Protein AF-X0ZW15-F1 (afdb_monomer)

Nearest PDB structures (foldseek):
  8b6l-assembly1_I  TM=7.435E-01  e=6.699E-02  Homo sapiens
  8p4y-assembly1_A  TM=2.091E-01  e=7.695E+00  synthetic construct
  8rml-assembly1_A  TM=2.155E-01  e=6.684E+00  Homo sapiens

Sequence (185 aa):
SKRHGESTYLKGVASAYPSIFLLAILAVAFFFRVYGIDFGLPYIYHPDEPSIVKRALSMLRTGDFSPHWFEWPSLYTYIQALVYFVRYLYSAGQAIGFGDVQVAGFYLWGRFTTAVLGTMSVGLTYWVGKKVFDRRVGLLGALFLAFSLLHVEDSHYITPDVPTAFFALITFLISLSILEKGETK

pLDDT: mean 87.83, std 13.82, range [47.75, 98.56]

Organism: NCBI:txid412755

InterPro domains:
  IPR038731 Glycosyltransferase RgtA/B/C/D-like [PF13231] (111-184)
  IPR050297 Lipid A-modifying glycosyltransferase 83 [PTHR33908] (20-181)

Mean predicted aligned error: 7.28 Å

Foldseek 3Di:
DPPVVVVVVVVVVVVCVLVVLLVVLLVLLLCLLLPCLLPPPPHDPDPCQCLLLVLLVCCVVVVDLDSVDVPDDCVLSVVLNVQVVVVQVVCVVVVQDPVRPRPSSSSSSLLNVLSVLLSVLLVLQLLLLCLVDRNVRSSVRSNCSSPVPVSSVRSSGNDCPSVVSSVVSVVSSVVSVVVVVVVVD

Structure (mmCIF, N/CA/C/O backbone):
data_AF-X0ZW15-F1
#
_entry.id   AF-X0ZW15-F1
#
loop_
_atom_site.group_PDB
_atom_site.id
_atom_site.type_symbol
_atom_site.label_atom_id
_atom_site.label_alt_id
_atom_site.label_comp_id
_atom_site.label_asym_id
_atom_site.label_entity_id
_atom_site.label_seq_id
_atom_site.pdbx_PDB_ins_code
_atom_site.Cartn_x
_atom_site.Cartn_y
_atom_site.Cartn_z
_atom_site.occupancy
_atom_site.B_iso_or_equiv
_atom_site.auth_seq_id
_atom_site.auth_comp_id
_atom_site.auth_asym_id
_atom_site.auth_atom_id
_atom_site.pdbx_PDB_model_num
ATOM 1 N N . SER A 1 1 ? -3.786 -23.197 46.491 1.00 54.94 1 SER A N 1
ATOM 2 C CA . SER A 1 1 ? -2.738 -22.812 45.523 1.00 54.94 1 SER A CA 1
ATOM 3 C C . SER A 1 1 ? -3.128 -23.025 44.046 1.00 54.94 1 SER A C 1
ATOM 5 O O . SER A 1 1 ? -2.874 -22.141 43.244 1.00 54.94 1 SER A O 1
ATOM 7 N N . LYS A 1 2 ? -3.839 -24.102 43.651 1.00 52.25 2 LYS A N 1
ATOM 8 C CA . LYS A 1 2 ? -4.151 -24.404 42.226 1.00 52.25 2 LYS A CA 1
ATOM 9 C C . LYS A 1 2 ? -5.050 -23.406 41.451 1.00 52.25 2 LYS A C 1
ATOM 11 O O . LYS A 1 2 ? -4.965 -23.362 40.233 1.00 52.25 2 LYS A O 1
ATOM 16 N N . ARG A 1 3 ? -5.852 -22.561 42.117 1.00 50.16 3 ARG A N 1
ATOM 17 C CA . ARG A 1 3 ? -6.800 -21.629 41.456 1.00 50.16 3 ARG A CA 1
ATOM 18 C C . ARG A 1 3 ? -6.160 -20.413 40.757 1.00 50.16 3 ARG A C 1
ATOM 20 O O . ARG A 1 3 ? -6.818 -19.769 39.950 1.00 50.16 3 ARG A O 1
ATOM 27 N N . HIS A 1 4 ? -4.899 -20.082 41.047 1.00 50.03 4 HIS A N 1
ATOM 28 C CA . HIS A 1 4 ? -4.225 -18.920 40.437 1.00 50.03 4 HIS A CA 1
ATOM 29 C C . HIS A 1 4 ? -3.634 -19.224 39.042 1.00 50.03 4 HIS A C 1
ATOM 31 O O . HIS A 1 4 ? -3.488 -18.320 38.220 1.00 50.03 4 HIS A O 1
ATOM 37 N N . GLY A 1 5 ? -3.350 -20.499 38.743 1.00 50.31 5 GLY A N 1
ATOM 38 C CA . GLY A 1 5 ? -2.825 -20.930 37.443 1.00 50.31 5 GLY A CA 1
ATOM 39 C C . GLY A 1 5 ? -3.879 -20.892 36.333 1.00 50.31 5 GLY A C 1
ATOM 40 O O . GLY A 1 5 ? -3.649 -20.287 35.290 1.00 50.31 5 GLY A O 1
ATOM 41 N N . GLU A 1 6 ? -5.067 -21.452 36.577 1.00 51.03 6 GLU A N 1
ATOM 42 C CA . GLU A 1 6 ? -6.145 -21.546 35.574 1.00 51.03 6 GLU A CA 1
ATOM 43 C C . GLU A 1 6 ? -6.631 -20.171 35.081 1.00 51.03 6 GLU A C 1
ATOM 45 O O . GLU A 1 6 ? -6.848 -19.982 33.887 1.00 51.03 6 GLU A O 1
ATOM 50 N N . SER A 1 7 ? -6.710 -19.172 35.967 1.00 53.03 7 SER A N 1
ATOM 51 C CA . SER A 1 7 ? -7.107 -17.795 35.617 1.00 53.03 7 SER A CA 1
ATOM 52 C C . SER A 1 7 ? -6.127 -17.115 34.648 1.00 53.03 7 SER A C 1
ATOM 54 O O . SER A 1 7 ? -6.531 -16.372 33.752 1.00 53.03 7 SER A O 1
ATOM 56 N N . THR A 1 8 ? -4.831 -17.404 34.781 1.00 57.06 8 THR A N 1
ATOM 57 C CA . THR A 1 8 ? -3.781 -16.826 33.928 1.00 57.06 8 THR A CA 1
ATOM 58 C C . THR A 1 8 ? -3.752 -17.494 32.551 1.00 57.06 8 THR A C 1
ATOM 60 O O . THR A 1 8 ? -3.655 -16.804 31.536 1.00 57.06 8 THR A O 1
ATOM 63 N N . TYR A 1 9 ? -3.938 -18.819 32.499 1.00 55.66 9 TYR A N 1
ATOM 64 C CA . TYR A 1 9 ? -4.062 -19.570 31.243 1.00 55.66 9 TYR A CA 1
ATOM 65 C C . TYR A 1 9 ? -5.284 -19.131 30.426 1.00 55.66 9 TYR A C 1
ATOM 67 O O . TYR A 1 9 ? -5.164 -18.862 29.230 1.00 55.66 9 TYR A O 1
ATOM 75 N N . LEU A 1 10 ? -6.445 -18.967 31.068 1.00 48.78 10 LEU A N 1
ATOM 76 C CA . LEU A 1 10 ? -7.666 -18.522 30.389 1.00 48.78 10 LEU A CA 1
ATOM 77 C C . LEU A 1 10 ? -7.553 -17.082 29.861 1.00 48.78 10 LEU A C 1
ATOM 79 O O . LEU A 1 10 ? -8.046 -16.795 28.771 1.00 48.78 10 LEU A O 1
ATOM 83 N N . LYS A 1 11 ? -6.843 -16.187 30.565 1.00 48.62 11 LYS A N 1
ATOM 84 C CA . LYS A 1 11 ? -6.543 -14.826 30.075 1.00 48.62 11 LYS A CA 1
ATOM 85 C C . LYS A 1 11 ? -5.565 -14.818 28.894 1.00 48.62 11 LYS A C 1
ATOM 87 O O . LYS A 1 11 ? -5.771 -14.046 27.959 1.00 48.62 11 LYS A O 1
ATOM 92 N N . GLY A 1 12 ? -4.539 -15.672 28.908 1.00 48.53 12 GLY A N 1
ATOM 93 C CA . GLY A 1 12 ? -3.577 -15.802 27.804 1.00 48.53 12 GLY A CA 1
ATOM 94 C C . GLY A 1 12 ? -4.224 -16.320 26.517 1.00 48.53 12 GLY A C 1
ATOM 95 O O . GLY A 1 12 ? -4.007 -15.769 25.440 1.00 48.53 12 GLY A O 1
ATOM 96 N N . VAL A 1 13 ? -5.108 -17.309 26.646 1.00 51.81 13 VAL A N 1
ATOM 97 C CA . VAL A 1 13 ? -5.879 -17.862 25.528 1.00 51.81 13 VAL A CA 1
ATOM 98 C C . VAL A 1 13 ? -6.932 -16.857 25.026 1.00 51.81 13 VAL A C 1
ATOM 100 O O . VAL A 1 13 ? -7.011 -16.605 23.826 1.00 51.81 13 VAL A O 1
ATOM 103 N N . ALA A 1 14 ? -7.660 -16.173 25.923 1.00 52.25 14 ALA A N 1
ATOM 104 C CA . ALA A 1 14 ? -8.617 -15.115 25.561 1.00 52.25 14 ALA A CA 1
ATOM 105 C C . ALA A 1 14 ? -7.968 -13.907 24.852 1.00 52.25 14 ALA A C 1
ATOM 107 O O . ALA A 1 14 ? -8.589 -13.252 24.014 1.00 52.25 14 ALA A O 1
ATOM 108 N N . SER A 1 15 ? -6.705 -13.621 25.176 1.00 58.22 15 SER A N 1
ATOM 109 C CA . SER A 1 15 ? -5.869 -12.611 24.521 1.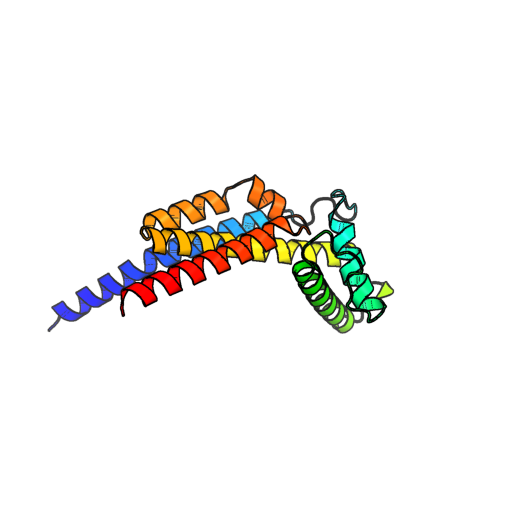00 58.22 15 SER A CA 1
ATOM 110 C C . SER A 1 15 ? -5.418 -13.023 23.112 1.00 58.22 15 SER A C 1
ATOM 112 O O . SER A 1 15 ? -5.175 -12.153 22.276 1.00 58.22 15 SER A O 1
ATOM 114 N N . ALA A 1 16 ? -5.307 -14.325 22.830 1.00 64.38 16 ALA A N 1
ATOM 115 C CA . ALA A 1 16 ? -4.784 -14.840 21.565 1.00 64.38 16 ALA A CA 1
ATOM 116 C C . ALA A 1 16 ? -5.820 -14.838 20.428 1.00 64.38 16 ALA A C 1
ATOM 118 O O . ALA A 1 16 ? -5.456 -14.576 19.282 1.00 64.38 16 ALA A O 1
ATOM 119 N N . TYR A 1 17 ? -7.105 -15.071 20.723 1.00 70.38 17 TYR A N 1
ATOM 120 C CA . TYR A 1 17 ? -8.135 -15.191 19.679 1.00 70.38 17 TYR A CA 1
ATOM 121 C C . TYR A 1 17 ? -8.229 -13.978 18.744 1.00 70.38 17 TYR A C 1
ATOM 123 O O . TYR A 1 17 ? -8.177 -14.180 17.532 1.00 70.38 17 TYR A O 1
ATOM 131 N N . PRO A 1 18 ? -8.308 -12.723 19.236 1.00 78.88 18 PRO A N 1
ATOM 132 C CA . PRO A 1 18 ? -8.422 -11.561 18.352 1.00 78.88 18 PRO A CA 1
ATOM 133 C C . PRO A 1 18 ? -7.208 -11.419 17.428 1.00 78.88 18 PRO A C 1
ATOM 135 O O . PRO A 1 18 ? -7.343 -10.980 16.291 1.00 78.88 18 PRO A O 1
ATOM 138 N N . SER A 1 19 ? -6.032 -11.825 17.908 1.00 87.19 19 SER A N 1
ATOM 139 C CA . SER A 1 19 ? -4.783 -11.792 17.149 1.00 87.19 19 SER A CA 1
ATOM 140 C C . SER A 1 19 ? -4.761 -12.851 16.046 1.00 87.19 19 SER A C 1
ATOM 142 O O . SER A 1 19 ? -4.322 -12.552 14.941 1.00 87.19 19 SER A O 1
ATOM 144 N N . ILE A 1 20 ? -5.278 -14.057 16.311 1.00 93.19 20 ILE A N 1
ATOM 145 C CA . ILE A 1 20 ? -5.401 -15.125 15.304 1.00 93.19 20 ILE A CA 1
ATOM 146 C C . ILE A 1 20 ? -6.402 -14.723 14.215 1.00 93.19 20 ILE A C 1
ATOM 148 O O . ILE A 1 20 ? -6.106 -14.878 13.033 1.00 93.19 20 ILE A O 1
ATOM 152 N N . PHE A 1 21 ? -7.555 -14.160 14.593 1.00 94.81 21 PHE A N 1
ATOM 153 C CA . PHE A 1 21 ? -8.538 -13.673 13.619 1.00 94.81 21 PHE A CA 1
ATOM 154 C C . PHE A 1 21 ? -7.973 -12.552 12.752 1.00 94.81 21 PHE A C 1
ATOM 156 O O . PHE A 1 21 ? -8.124 -12.592 11.535 1.00 94.81 21 PHE A O 1
ATOM 163 N N . LEU A 1 22 ? -7.282 -11.582 13.355 1.00 96.00 22 LEU A N 1
ATOM 164 C CA . LEU A 1 22 ? -6.625 -10.527 12.592 1.00 96.00 22 LEU A CA 1
ATOM 165 C C . LEU A 1 22 ? -5.568 -11.099 11.642 1.00 96.00 22 LEU A C 1
ATOM 167 O O . LEU A 1 22 ? -5.540 -10.714 10.480 1.00 96.00 22 LEU A O 1
ATOM 171 N N . LEU A 1 23 ? -4.730 -12.031 12.107 1.00 97.06 23 LEU A N 1
ATOM 172 C CA . LEU A 1 23 ? -3.722 -12.680 11.266 1.00 97.06 23 LEU A CA 1
ATOM 173 C C . LEU A 1 23 ? -4.372 -13.394 10.073 1.00 97.06 23 LEU A C 1
ATOM 175 O O . LEU A 1 23 ? -3.894 -13.259 8.952 1.00 97.06 23 LEU A O 1
ATOM 179 N N . ALA A 1 24 ? -5.479 -14.104 10.302 1.00 97.38 24 ALA A N 1
ATOM 180 C CA . ALA A 1 24 ? -6.235 -14.758 9.240 1.00 97.38 24 ALA A CA 1
ATOM 181 C C . ALA A 1 24 ? -6.805 -13.742 8.236 1.00 97.38 24 ALA A C 1
ATOM 183 O O . ALA A 1 24 ? -6.660 -13.936 7.032 1.00 97.38 24 ALA A O 1
ATOM 184 N N . ILE A 1 25 ? -7.382 -12.630 8.712 1.00 97.94 25 ILE A N 1
ATOM 185 C CA . ILE A 1 25 ? -7.872 -11.543 7.847 1.00 97.94 25 ILE A CA 1
ATOM 186 C C . ILE A 1 25 ? -6.728 -10.962 7.015 1.00 97.94 25 ILE A C 1
ATOM 188 O O . ILE A 1 25 ? -6.887 -10.787 5.812 1.00 97.94 25 ILE A O 1
ATOM 192 N N . LEU A 1 26 ? -5.570 -10.694 7.624 1.00 98.12 26 LEU A N 1
ATOM 193 C CA . LEU A 1 26 ? -4.404 -10.158 6.919 1.00 98.12 26 LEU A CA 1
ATOM 194 C C . LEU A 1 26 ? -3.849 -11.144 5.891 1.00 98.12 26 LEU A C 1
ATOM 196 O O . LEU A 1 26 ? -3.500 -10.729 4.791 1.00 98.12 26 LEU A O 1
ATOM 200 N N . ALA A 1 27 ? -3.809 -12.438 6.212 1.00 98.00 27 ALA A N 1
ATOM 201 C CA . ALA A 1 27 ? -3.37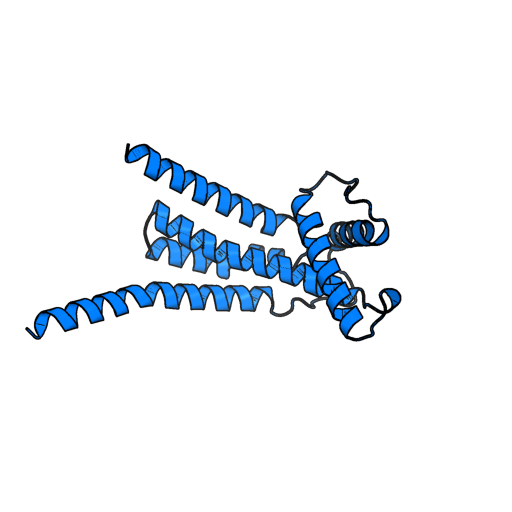7 -13.473 5.278 1.00 98.00 27 ALA A CA 1
ATOM 202 C C . ALA A 1 27 ? -4.310 -13.559 4.061 1.00 98.00 27 ALA A C 1
ATOM 204 O O . ALA A 1 27 ? -3.839 -13.598 2.927 1.00 98.00 27 ALA A O 1
ATOM 205 N N . VAL A 1 28 ? -5.628 -13.521 4.284 1.00 97.81 28 VAL A N 1
ATOM 206 C CA . VAL A 1 28 ? -6.631 -13.503 3.208 1.00 97.81 28 VAL A CA 1
ATOM 207 C C . VAL A 1 28 ? -6.551 -12.206 2.396 1.00 97.81 28 VAL A C 1
ATOM 209 O O . VAL A 1 28 ? -6.556 -12.245 1.167 1.00 97.81 28 VAL A O 1
ATOM 212 N N . ALA A 1 29 ? -6.415 -11.058 3.063 1.00 97.75 29 ALA A N 1
ATOM 213 C CA . ALA A 1 29 ? -6.267 -9.757 2.416 1.00 97.75 29 ALA A CA 1
ATOM 214 C C . ALA A 1 29 ? -5.024 -9.699 1.520 1.00 97.75 29 ALA A C 1
ATOM 216 O O . ALA A 1 29 ? -5.103 -9.173 0.409 1.00 97.75 29 ALA A O 1
ATOM 217 N N . PHE A 1 30 ? -3.903 -10.243 2.000 1.00 98.12 30 PHE A N 1
ATOM 218 C CA . PHE A 1 30 ? -2.658 -10.347 1.248 1.00 98.12 30 PHE A CA 1
ATOM 219 C C . PHE A 1 30 ? -2.801 -11.296 0.065 1.00 98.12 30 PHE A C 1
ATOM 221 O O . PHE A 1 30 ? -2.424 -10.942 -1.049 1.00 98.12 30 PHE A O 1
ATOM 228 N N . PHE A 1 31 ? -3.401 -12.470 0.289 1.00 97.81 31 PHE A N 1
ATOM 229 C CA . PHE A 1 31 ? -3.653 -13.444 -0.766 1.00 97.81 31 PHE A CA 1
ATOM 230 C C . PHE A 1 31 ? -4.418 -12.808 -1.927 1.00 97.81 31 PHE A C 1
ATOM 232 O O . PHE A 1 31 ? -3.945 -12.875 -3.054 1.00 97.81 31 PHE A O 1
ATOM 239 N N . PHE A 1 32 ? -5.524 -12.107 -1.665 1.00 97.00 32 PHE A N 1
ATOM 240 C CA . PHE A 1 32 ? -6.294 -11.469 -2.737 1.00 97.00 32 PHE A CA 1
ATOM 241 C C . PHE A 1 32 ? -5.570 -10.331 -3.453 1.00 97.00 32 PHE A C 1
ATOM 243 O O . PHE A 1 32 ? -5.923 -10.050 -4.586 1.00 97.00 32 PHE A O 1
ATOM 250 N N . ARG A 1 33 ? -4.589 -9.675 -2.824 1.00 97.25 33 ARG A N 1
ATOM 251 C CA . ARG A 1 33 ? -3.818 -8.574 -3.435 1.00 97.25 33 ARG A CA 1
ATOM 252 C C . ARG A 1 33 ? -2.610 -9.054 -4.238 1.00 97.25 33 ARG A C 1
ATOM 254 O O . ARG A 1 33 ? -2.053 -8.297 -5.023 1.00 97.25 33 ARG A O 1
ATOM 261 N N . VAL A 1 34 ? -2.166 -10.285 -3.992 1.00 96.44 34 VAL A N 1
ATOM 262 C CA . VAL A 1 34 ? -1.039 -10.907 -4.701 1.00 96.44 34 VAL A CA 1
ATOM 263 C C . VAL A 1 34 ? -1.525 -11.916 -5.740 1.00 96.44 34 VAL A C 1
ATOM 265 O O . VAL A 1 34 ? -0.840 -12.170 -6.730 1.00 96.44 34 VAL A O 1
ATOM 268 N N . TYR A 1 35 ? -2.703 -12.501 -5.540 1.00 96.12 35 TYR A N 1
ATOM 269 C CA . TYR A 1 35 ? -3.291 -13.437 -6.483 1.00 96.12 35 TYR A CA 1
ATOM 270 C C . TYR A 1 35 ? -3.593 -12.746 -7.816 1.00 96.12 35 TYR A C 1
ATOM 272 O O . TYR A 1 35 ? -4.410 -11.836 -7.880 1.00 96.12 35 TYR A O 1
ATOM 280 N N . GLY A 1 36 ? -2.946 -13.209 -8.886 1.00 92.06 36 GLY A N 1
ATOM 281 C CA . GLY A 1 36 ? -3.106 -12.636 -10.221 1.00 92.06 36 GLY A CA 1
ATOM 282 C C . GLY A 1 36 ? -2.385 -11.305 -10.418 1.00 92.06 36 GLY A C 1
ATOM 283 O O . GLY A 1 36 ? -2.702 -10.598 -11.360 1.00 92.06 36 GLY A O 1
ATOM 284 N N . ILE A 1 37 ? -1.417 -10.942 -9.572 1.00 92.38 37 ILE A N 1
ATOM 285 C CA . ILE A 1 37 ? -0.650 -9.685 -9.671 1.00 92.38 37 ILE A CA 1
ATOM 286 C C . ILE A 1 37 ? 0.163 -9.536 -10.972 1.00 92.38 37 ILE A C 1
ATOM 288 O O . ILE A 1 37 ? 0.522 -8.430 -11.387 1.00 92.38 37 ILE A O 1
ATOM 292 N N . ASP A 1 38 ? 0.415 -10.651 -11.647 1.00 89.69 38 ASP A N 1
ATOM 293 C CA . ASP A 1 38 ? 1.008 -10.752 -12.975 1.00 89.69 38 ASP A CA 1
ATOM 294 C C . ASP A 1 38 ? 0.020 -10.454 -14.115 1.00 89.69 38 ASP A C 1
ATOM 296 O O . ASP A 1 38 ? 0.412 -10.492 -15.282 1.00 89.69 38 ASP A O 1
ATOM 300 N N . PHE A 1 39 ? -1.238 -10.118 -13.801 1.00 87.12 39 PHE A N 1
ATOM 301 C CA . PHE A 1 39 ? -2.277 -9.861 -14.792 1.00 87.12 39 PHE A CA 1
ATOM 302 C C . PHE A 1 39 ? -1.802 -8.910 -15.892 1.00 87.12 39 PHE A C 1
ATOM 304 O O . PHE A 1 39 ? -1.218 -7.842 -15.661 1.00 87.12 39 PHE A O 1
ATOM 311 N N . GLY A 1 40 ? -2.071 -9.339 -17.119 1.00 82.06 40 GLY A N 1
ATOM 312 C CA . GLY A 1 40 ? -1.748 -8.605 -18.322 1.00 82.06 40 GLY A CA 1
ATOM 313 C C . GLY A 1 40 ? -0.291 -8.690 -18.775 1.00 82.06 40 GLY A C 1
ATOM 314 O O . GLY A 1 40 ? -0.035 -8.512 -19.963 1.00 82.06 40 GLY A O 1
ATOM 315 N N . LEU A 1 41 ? 0.663 -9.032 -17.904 1.00 83.50 41 LEU A N 1
ATOM 316 C CA . LEU A 1 41 ? 2.068 -9.104 -18.304 1.00 83.50 41 LEU A CA 1
ATOM 317 C C . LEU A 1 41 ? 2.285 -10.149 -19.420 1.00 83.50 41 LEU A C 1
ATOM 319 O O . LEU A 1 41 ? 1.664 -11.212 -19.405 1.00 83.50 41 LEU A O 1
ATOM 323 N N . PRO A 1 42 ? 3.164 -9.863 -20.403 1.00 79.50 42 PRO A N 1
ATOM 324 C CA . PRO A 1 42 ? 4.070 -8.708 -20.488 1.00 79.50 42 PRO A CA 1
ATOM 325 C C . PRO A 1 42 ? 3.430 -7.417 -21.031 1.00 79.50 42 PRO A C 1
ATOM 327 O O . PRO A 1 42 ? 4.111 -6.394 -21.113 1.00 79.50 42 PRO A O 1
ATOM 330 N N . TYR A 1 43 ? 2.151 -7.439 -21.407 1.00 77.69 43 TYR A N 1
ATOM 331 C CA . TYR A 1 43 ? 1.435 -6.264 -21.892 1.00 77.69 43 TYR A CA 1
ATOM 332 C C . TYR A 1 43 ? 0.989 -5.382 -20.714 1.00 77.69 43 TYR A C 1
ATOM 334 O O . TYR A 1 43 ? 0.391 -5.832 -19.740 1.00 77.69 43 TYR A O 1
ATOM 342 N N . ILE A 1 44 ? 1.304 -4.091 -20.775 1.00 80.56 44 ILE A N 1
ATOM 343 C CA . ILE A 1 44 ? 0.937 -3.149 -19.713 1.00 80.56 44 ILE A CA 1
ATOM 344 C C . ILE A 1 44 ? -0.396 -2.516 -20.099 1.00 80.56 44 ILE A C 1
ATOM 346 O O . ILE A 1 44 ? -0.447 -1.702 -21.018 1.00 80.56 44 ILE A O 1
ATOM 350 N N . TYR A 1 45 ? -1.469 -2.925 -19.421 1.00 75.88 45 TYR A N 1
ATOM 351 C CA . TYR A 1 45 ? -2.829 -2.471 -19.733 1.00 75.88 45 TYR A CA 1
ATOM 352 C C . TYR A 1 45 ? -3.244 -1.214 -18.970 1.00 75.88 45 TYR A C 1
ATOM 354 O O . TYR A 1 45 ? -4.096 -0.474 -19.456 1.00 75.88 45 TYR A O 1
ATOM 362 N N . HIS A 1 46 ? -2.648 -0.947 -17.805 1.00 83.06 46 HIS A N 1
ATOM 363 C CA . HIS A 1 46 ? -2.981 0.242 -17.031 1.00 83.06 46 HIS A CA 1
ATOM 364 C C . HIS A 1 46 ? -2.139 1.441 -17.503 1.00 83.06 46 HIS A C 1
ATOM 366 O O . HIS A 1 46 ? -0.904 1.372 -17.459 1.00 83.06 46 HIS A O 1
ATOM 372 N N . PRO A 1 47 ? -2.763 2.547 -17.947 1.00 86.31 47 PRO A N 1
ATOM 373 C CA . PRO A 1 47 ? -2.050 3.671 -18.555 1.00 86.31 47 PRO A CA 1
ATOM 374 C C . PRO A 1 47 ? -1.138 4.424 -17.574 1.00 86.31 47 PRO A C 1
ATOM 376 O O . PRO A 1 47 ? -0.133 4.998 -17.999 1.00 86.31 47 PRO A O 1
ATOM 379 N N . ASP A 1 48 ? -1.440 4.381 -16.273 1.00 88.31 48 ASP A N 1
ATOM 380 C CA . ASP A 1 48 ? -0.727 5.180 -15.266 1.00 88.31 48 ASP A CA 1
ATOM 381 C C . ASP A 1 48 ? 0.521 4.506 -14.682 1.00 88.31 48 ASP A C 1
ATOM 383 O O . ASP A 1 48 ? 1.458 5.195 -14.274 1.00 88.31 48 ASP A O 1
ATOM 387 N N . GLU A 1 49 ? 0.600 3.169 -14.686 1.00 92.31 49 GLU A N 1
ATOM 388 C CA . GLU A 1 49 ? 1.746 2.451 -14.106 1.00 92.31 49 GLU A CA 1
ATOM 389 C C . GLU A 1 49 ? 3.081 2.826 -14.779 1.00 92.31 49 GLU A C 1
ATOM 391 O O . GLU A 1 49 ? 4.057 3.099 -14.068 1.00 92.31 49 GLU A O 1
ATOM 396 N N . PRO A 1 50 ? 3.162 2.935 -16.127 1.00 92.00 50 PRO A N 1
ATOM 397 C CA . PRO A 1 50 ? 4.379 3.377 -16.796 1.00 92.00 50 PRO A CA 1
ATOM 398 C C . PRO A 1 50 ? 4.896 4.729 -16.317 1.00 92.00 50 PRO A C 1
ATOM 400 O O . PRO A 1 50 ? 6.106 4.956 -16.366 1.00 92.00 50 PRO A O 1
ATOM 403 N N . SER A 1 51 ? 4.021 5.629 -15.865 1.00 91.50 51 SER A N 1
ATOM 404 C CA . SER A 1 51 ? 4.428 6.955 -15.409 1.00 91.50 51 SER A CA 1
ATOM 405 C C . SER A 1 51 ? 5.309 6.878 -14.165 1.00 91.50 51 SER A C 1
ATOM 407 O O . SER A 1 51 ? 6.341 7.552 -14.113 1.00 91.50 51 SER A O 1
ATOM 409 N N . ILE A 1 52 ? 4.963 6.029 -13.199 1.00 92.69 52 ILE A N 1
ATOM 410 C CA . ILE A 1 52 ? 5.758 5.846 -11.977 1.00 92.69 52 ILE A CA 1
ATOM 411 C C . ILE A 1 52 ? 6.975 4.967 -12.271 1.00 92.69 52 ILE A C 1
ATOM 413 O O . ILE A 1 52 ? 8.098 5.325 -11.907 1.00 92.69 52 ILE A O 1
ATOM 417 N N . VAL A 1 53 ? 6.781 3.870 -13.015 1.00 93.06 53 VAL A N 1
ATOM 418 C CA . VAL A 1 53 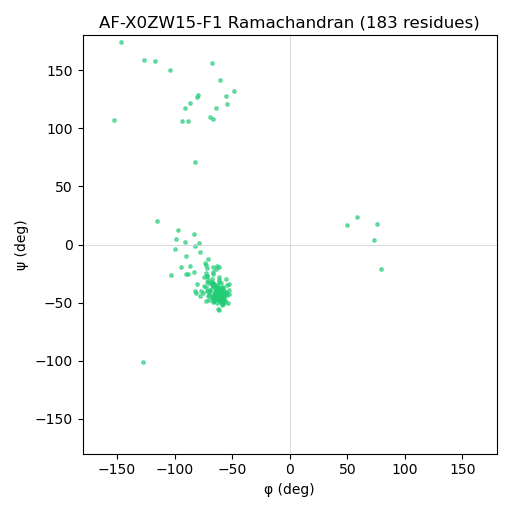? 7.855 2.915 -13.322 1.00 93.06 53 VAL A CA 1
ATOM 419 C C . VAL A 1 53 ? 8.994 3.577 -14.095 1.00 93.06 53 VAL A C 1
ATOM 421 O O . VAL A 1 53 ? 10.159 3.449 -13.717 1.00 93.06 53 VAL A O 1
ATOM 424 N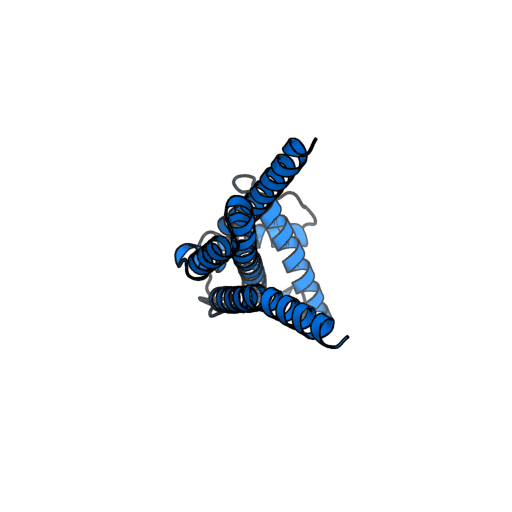 N . LYS A 1 54 ? 8.683 4.324 -15.164 1.00 91.62 54 LYS A N 1
ATOM 425 C CA . LYS A 1 54 ? 9.706 4.988 -15.989 1.00 91.62 54 LYS A CA 1
ATOM 426 C C . LYS A 1 54 ? 10.492 6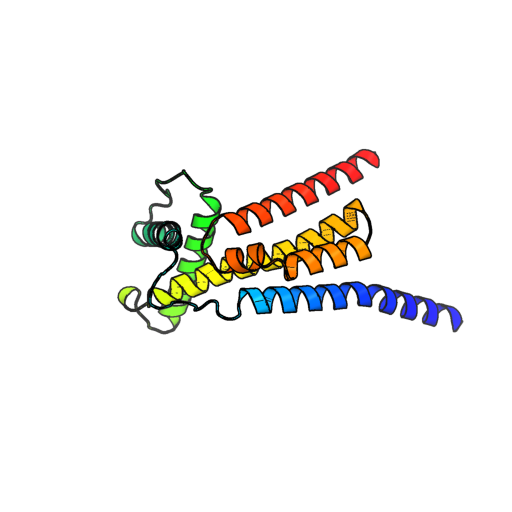.025 -15.195 1.00 91.62 54 LYS A C 1
ATOM 428 O O . LYS A 1 54 ? 11.695 6.135 -15.400 1.00 91.62 54 LYS A O 1
ATOM 433 N N . ARG A 1 55 ? 9.842 6.759 -14.288 1.00 92.19 55 ARG A N 1
ATOM 434 C CA . ARG A 1 55 ? 10.499 7.782 -13.461 1.00 92.19 55 ARG A CA 1
ATOM 435 C C . ARG A 1 55 ? 11.420 7.156 -12.427 1.00 92.19 55 ARG A C 1
ATOM 437 O O . ARG A 1 55 ? 12.585 7.532 -12.366 1.00 92.19 55 ARG A O 1
ATOM 444 N N . ALA A 1 56 ? 10.942 6.142 -11.710 1.00 93.12 56 ALA A N 1
ATOM 445 C CA . ALA A 1 56 ? 11.770 5.377 -10.785 1.00 93.12 56 ALA A CA 1
ATOM 446 C C . ALA A 1 56 ? 12.987 4.750 -11.493 1.00 93.12 56 ALA A C 1
ATOM 448 O O . ALA A 1 56 ? 14.110 4.869 -11.011 1.00 93.12 56 ALA A O 1
ATOM 449 N N . LEU A 1 57 ? 12.803 4.154 -12.678 1.00 91.38 57 LEU A N 1
ATOM 450 C CA . LEU A 1 57 ? 13.917 3.630 -13.478 1.00 91.38 57 LEU A CA 1
ATOM 451 C C . LEU A 1 57 ? 14.843 4.732 -14.011 1.00 91.38 57 LEU A C 1
ATOM 453 O O . LEU A 1 57 ? 16.050 4.514 -14.088 1.00 91.38 57 LEU A O 1
ATOM 457 N N . SER A 1 58 ? 14.308 5.900 -14.379 1.00 91.50 58 SER A N 1
ATOM 458 C CA . SER A 1 58 ? 15.112 7.045 -14.814 1.00 91.50 58 SER A CA 1
ATOM 459 C C . SER A 1 58 ? 16.043 7.503 -13.700 1.00 91.50 58 SER A C 1
ATOM 461 O O . SER A 1 58 ? 17.233 7.633 -13.962 1.00 91.50 58 SER A O 1
ATOM 463 N N . MET A 1 59 ? 15.543 7.643 -12.465 1.00 92.69 59 MET A N 1
ATOM 464 C CA . MET A 1 59 ? 16.366 8.017 -11.305 1.00 92.69 59 MET A CA 1
ATOM 465 C C . MET A 1 59 ? 17.561 7.075 -11.129 1.00 92.69 59 MET A C 1
ATOM 467 O O . MET A 1 59 ? 18.685 7.520 -10.917 1.00 92.69 59 MET A O 1
ATOM 471 N N . LEU A 1 60 ? 17.336 5.765 -11.279 1.00 90.38 60 LEU A N 1
ATOM 472 C CA . LEU A 1 60 ? 18.401 4.765 -11.164 1.00 90.38 60 LEU A CA 1
ATOM 473 C C . LEU A 1 60 ? 19.396 4.795 -12.331 1.00 90.38 60 LEU A C 1
ATOM 475 O O . LEU A 1 60 ? 20.559 4.450 -12.144 1.00 90.38 60 LEU A O 1
ATOM 479 N N . ARG A 1 61 ? 18.952 5.176 -13.535 1.00 88.19 61 ARG A N 1
ATOM 480 C CA . ARG A 1 61 ? 19.798 5.223 -14.740 1.00 88.19 61 ARG A CA 1
ATOM 481 C C . ARG A 1 61 ? 20.630 6.496 -14.831 1.00 88.19 61 ARG A C 1
ATOM 483 O O . ARG A 1 61 ? 21.771 6.432 -15.274 1.00 88.19 61 ARG A O 1
ATOM 490 N N . THR A 1 62 ? 20.053 7.639 -14.473 1.00 89.38 62 THR A N 1
ATOM 491 C CA . THR A 1 62 ? 20.701 8.951 -14.612 1.00 89.38 62 THR A CA 1
ATOM 492 C C . THR A 1 62 ? 21.413 9.394 -13.338 1.00 89.38 62 THR A C 1
ATOM 494 O O . THR A 1 62 ? 22.269 10.270 -13.408 1.00 89.38 62 THR A O 1
ATOM 497 N N . GLY A 1 63 ? 21.065 8.819 -12.180 1.00 88.50 63 GLY A N 1
ATOM 498 C CA . GLY A 1 63 ? 21.513 9.303 -10.871 1.00 88.50 63 GLY A CA 1
ATOM 499 C C . GLY A 1 63 ? 20.830 10.604 -10.433 1.00 88.50 63 GLY A C 1
ATOM 500 O O . GLY A 1 63 ? 21.160 11.144 -9.379 1.00 88.50 63 GLY A O 1
ATOM 501 N N . ASP A 1 64 ? 19.877 11.107 -11.222 1.00 90.19 64 ASP A N 1
ATOM 502 C CA . ASP A 1 64 ? 19.073 12.276 -10.885 1.00 90.19 64 ASP A CA 1
ATOM 503 C C . ASP A 1 64 ? 17.833 11.842 -10.100 1.00 90.19 64 ASP A C 1
ATOM 505 O O . ASP A 1 64 ? 16.894 11.267 -10.650 1.00 90.19 64 ASP A O 1
ATOM 509 N N . PHE A 1 65 ? 17.836 12.112 -8.795 1.00 87.88 65 PHE A N 1
ATOM 510 C CA . PHE A 1 65 ? 16.743 11.758 -7.889 1.00 87.88 65 PHE A CA 1
ATOM 511 C C . PHE A 1 65 ? 15.591 12.778 -7.888 1.00 87.88 65 PHE A C 1
ATOM 513 O O . PHE A 1 65 ? 14.682 12.686 -7.059 1.00 87.88 65 PHE A O 1
ATOM 520 N N . SER A 1 66 ? 15.580 13.752 -8.798 1.00 88.25 66 SER A N 1
ATOM 521 C CA . SER A 1 66 ? 14.401 14.587 -9.019 1.00 88.25 66 SER A CA 1
ATOM 522 C C . SER A 1 66 ? 13.385 13.850 -9.910 1.00 88.25 66 SER A C 1
ATOM 524 O O . SER A 1 66 ? 13.730 13.424 -11.011 1.00 88.25 66 SER A O 1
ATOM 526 N N . PRO A 1 67 ? 12.106 13.710 -9.500 1.00 78.44 67 PRO A N 1
ATOM 527 C CA . PRO A 1 67 ? 11.073 13.095 -10.336 1.00 78.44 67 PRO A CA 1
ATOM 528 C C . PRO A 1 67 ? 10.734 13.921 -11.582 1.00 78.44 67 PRO A C 1
ATOM 530 O O . PRO A 1 67 ? 10.106 13.391 -12.500 1.00 78.44 67 PRO A O 1
ATOM 533 N N . HIS A 1 68 ? 11.078 15.221 -11.576 1.00 82.25 68 HIS A N 1
ATOM 534 C CA . HIS A 1 68 ? 10.721 16.228 -12.593 1.00 82.25 68 HIS A CA 1
ATOM 535 C C . HIS A 1 68 ? 9.227 16.272 -12.949 1.00 82.25 68 HIS A C 1
ATOM 537 O O . HIS A 1 68 ? 8.822 16.825 -13.966 1.00 82.25 68 HIS A O 1
ATOM 543 N N . TRP A 1 69 ? 8.400 15.677 -12.093 1.00 81.12 69 TRP A N 1
ATOM 544 C CA . TRP A 1 69 ? 6.967 15.531 -12.250 1.00 81.12 69 TRP A CA 1
ATOM 545 C C . TRP A 1 69 ? 6.342 15.453 -10.862 1.00 81.12 69 TRP A C 1
ATOM 547 O O . TRP A 1 69 ? 6.509 14.464 -10.149 1.00 81.12 69 TRP A O 1
ATOM 557 N N . PHE A 1 70 ? 5.673 16.534 -10.476 1.00 85.69 70 PHE A N 1
ATOM 558 C CA . PHE A 1 70 ? 5.147 16.750 -9.126 1.00 85.69 70 PHE A CA 1
ATOM 559 C C . PHE A 1 70 ? 3.615 16.824 -9.101 1.00 85.69 70 PHE A C 1
ATOM 561 O O . PHE A 1 70 ? 3.037 17.360 -8.163 1.00 85.69 70 PHE A O 1
ATOM 568 N N . GLU A 1 71 ? 2.952 16.291 -10.130 1.00 84.56 71 GLU A N 1
ATOM 569 C CA . GLU A 1 71 ? 1.489 16.157 -10.152 1.00 84.56 71 GLU A CA 1
ATOM 570 C C . GLU A 1 71 ? 1.000 15.135 -9.117 1.00 84.56 71 GLU A C 1
ATOM 572 O O . GLU A 1 71 ? -0.087 15.284 -8.563 1.00 84.56 71 GLU A O 1
ATOM 577 N N . TRP A 1 72 ? 1.828 14.129 -8.809 1.00 85.50 72 TRP A N 1
ATOM 578 C CA . TRP A 1 72 ? 1.563 13.116 -7.789 1.00 85.50 72 TRP A CA 1
ATOM 579 C C . TRP A 1 72 ? 2.584 13.157 -6.648 1.00 85.50 72 TRP A C 1
ATOM 581 O O . TRP A 1 72 ? 3.716 13.615 -6.840 1.00 85.50 72 TRP A O 1
ATOM 591 N N . PRO A 1 73 ? 2.225 12.626 -5.462 1.00 87.50 73 PRO A N 1
ATOM 592 C CA . PRO A 1 73 ? 3.153 12.497 -4.347 1.00 87.50 73 PRO A CA 1
ATOM 593 C C . PRO A 1 73 ? 4.426 11.733 -4.742 1.00 87.50 73 PRO A C 1
ATOM 595 O O . PRO A 1 73 ? 4.390 10.564 -5.133 1.00 87.50 73 PRO A O 1
ATOM 598 N N . SER A 1 74 ? 5.581 12.382 -4.593 1.00 91.00 74 SER A N 1
ATOM 599 C CA . SER A 1 74 ? 6.872 11.839 -5.035 1.00 91.00 74 SER A CA 1
ATOM 600 C C . SER A 1 74 ? 7.386 10.689 -4.166 1.00 91.00 74 SER A C 1
ATOM 602 O O . SER A 1 74 ? 8.121 9.835 -4.662 1.00 91.00 74 SER A O 1
ATOM 604 N N . LEU A 1 75 ? 6.965 10.610 -2.896 1.00 93.88 75 LEU A N 1
ATOM 605 C CA . LEU A 1 75 ? 7.398 9.573 -1.950 1.00 93.88 75 LEU A CA 1
ATOM 606 C C . LEU A 1 75 ? 7.201 8.160 -2.502 1.00 93.88 75 LEU A C 1
ATOM 608 O O . LEU A 1 75 ? 8.089 7.320 -2.384 1.00 93.88 75 LEU A O 1
ATOM 612 N N . TYR A 1 76 ? 6.064 7.903 -3.143 1.00 95.25 76 TYR A N 1
ATOM 613 C CA . TYR A 1 76 ? 5.796 6.584 -3.697 1.00 95.25 76 TYR A CA 1
ATOM 614 C C . TYR A 1 76 ? 6.738 6.237 -4.860 1.00 95.25 76 TYR A C 1
ATOM 616 O O . TYR A 1 76 ? 7.225 5.112 -4.946 1.00 95.25 76 TYR A O 1
ATOM 624 N N . THR A 1 77 ? 7.096 7.223 -5.689 1.00 94.81 77 THR A N 1
ATOM 625 C CA . THR A 1 77 ? 8.105 7.046 -6.747 1.00 94.81 77 THR A CA 1
ATOM 626 C C . THR A 1 77 ? 9.480 6.726 -6.152 1.00 94.81 77 THR A C 1
ATOM 628 O O . THR A 1 77 ? 10.173 5.850 -6.665 1.00 94.81 77 THR A O 1
ATOM 631 N N . TYR A 1 78 ? 9.857 7.360 -5.036 1.00 95.56 78 TYR A N 1
ATOM 632 C CA . TYR A 1 78 ? 11.101 7.043 -4.325 1.00 95.56 78 TYR A CA 1
ATOM 633 C C . TYR A 1 78 ? 11.109 5.630 -3.736 1.00 95.56 78 TYR A C 1
ATOM 635 O O . TYR A 1 78 ? 12.113 4.925 -3.850 1.00 95.56 78 TYR A O 1
ATOM 643 N N . ILE A 1 79 ? 9.990 5.190 -3.151 1.00 96.62 79 ILE A N 1
ATOM 644 C CA . ILE A 1 79 ? 9.835 3.812 -2.666 1.00 96.62 79 ILE A CA 1
ATOM 645 C C . ILE A 1 79 ? 10.022 2.830 -3.829 1.00 96.62 79 ILE A C 1
ATOM 647 O O . ILE A 1 79 ? 10.795 1.882 -3.709 1.00 96.62 79 ILE A O 1
ATOM 651 N N . GLN A 1 80 ? 9.383 3.085 -4.974 1.00 96.38 80 GLN A N 1
ATOM 652 C CA . GLN A 1 80 ? 9.524 2.242 -6.164 1.00 96.38 80 GLN A CA 1
ATOM 653 C C . GLN A 1 80 ? 10.960 2.231 -6.709 1.00 96.38 80 GLN A C 1
ATOM 655 O O . GLN A 1 80 ? 11.479 1.168 -7.043 1.00 96.38 80 GLN A O 1
ATOM 660 N N . ALA A 1 81 ? 11.651 3.376 -6.727 1.00 95.12 81 ALA A N 1
ATOM 661 C CA . ALA A 1 81 ? 13.059 3.442 -7.121 1.00 95.12 81 ALA A CA 1
ATOM 662 C C . ALA A 1 81 ? 13.944 2.567 -6.219 1.00 95.12 81 ALA A C 1
ATOM 664 O O . ALA A 1 81 ? 14.775 1.807 -6.718 1.00 95.12 81 ALA A O 1
ATOM 665 N N . LEU A 1 82 ? 13.725 2.598 -4.901 1.00 95.81 82 LEU A N 1
ATOM 666 C CA . LEU A 1 82 ? 14.437 1.726 -3.966 1.00 95.81 82 LEU A CA 1
ATOM 667 C C . LEU A 1 82 ? 14.137 0.241 -4.228 1.00 95.81 82 LEU A C 1
ATOM 669 O O . LEU A 1 82 ? 15.056 -0.577 -4.274 1.00 95.81 82 LEU A O 1
ATOM 673 N N . VAL A 1 83 ? 12.869 -0.114 -4.448 1.00 96.06 83 VAL A N 1
ATOM 674 C CA . VAL A 1 83 ? 12.453 -1.493 -4.758 1.00 96.06 83 VAL A CA 1
ATOM 675 C C . VAL A 1 83 ? 13.104 -1.989 -6.051 1.00 96.06 83 VAL A C 1
ATOM 677 O O . VAL A 1 83 ? 13.609 -3.112 -6.101 1.00 96.06 83 VAL A O 1
ATOM 680 N N . TYR A 1 84 ? 13.157 -1.156 -7.090 1.00 94.06 84 TYR A N 1
ATOM 681 C CA . TYR A 1 84 ? 13.781 -1.515 -8.366 1.00 94.06 84 TYR A CA 1
ATOM 682 C C . TYR A 1 84 ? 15.298 -1.619 -8.263 1.00 94.06 84 TYR A C 1
ATOM 684 O O . TYR A 1 84 ? 15.890 -2.484 -8.909 1.00 94.06 84 TYR A O 1
ATOM 692 N N . PHE A 1 85 ? 15.924 -0.808 -7.410 1.00 92.38 85 PHE A N 1
ATOM 693 C CA . PHE A 1 85 ? 17.339 -0.949 -7.089 1.00 92.38 85 PHE A CA 1
ATOM 694 C C . PHE A 1 85 ? 17.625 -2.299 -6.417 1.00 92.38 85 PHE A C 1
ATOM 696 O O . PHE A 1 85 ? 18.515 -3.029 -6.854 1.00 92.38 85 PHE A O 1
ATOM 703 N N . VAL A 1 86 ? 16.821 -2.696 -5.425 1.00 93.06 86 VAL A N 1
ATOM 704 C CA . VAL A 1 86 ? 16.938 -4.016 -4.777 1.00 93.06 86 VAL A CA 1
ATOM 705 C C . VAL A 1 86 ? 16.713 -5.148 -5.783 1.00 93.06 86 VAL A C 1
ATOM 707 O O . VAL A 1 86 ? 17.496 -6.100 -5.833 1.00 93.06 86 VAL A O 1
ATOM 710 N N . ARG A 1 87 ? 15.693 -5.030 -6.642 1.00 90.88 87 ARG A N 1
ATOM 711 C CA . ARG A 1 87 ? 15.429 -5.994 -7.720 1.00 90.88 87 ARG A CA 1
ATOM 712 C C . ARG A 1 87 ? 16.610 -6.122 -8.678 1.00 90.88 87 ARG A C 1
ATOM 714 O O . ARG A 1 87 ? 16.890 -7.229 -9.144 1.00 90.88 87 ARG A O 1
ATOM 721 N N . TYR A 1 88 ? 17.277 -5.012 -8.982 1.00 88.00 88 TYR A N 1
ATOM 722 C CA . TYR A 1 88 ? 18.463 -5.006 -9.825 1.00 88.00 88 TYR A CA 1
ATOM 723 C C . TYR A 1 88 ? 19.632 -5.746 -9.163 1.00 88.00 88 TYR A C 1
ATOM 725 O O . TYR A 1 88 ? 20.205 -6.639 -9.791 1.00 88.00 88 TYR A O 1
ATOM 733 N N . LEU A 1 89 ? 19.936 -5.449 -7.894 1.00 88.38 89 LEU A N 1
ATOM 734 C CA . LEU A 1 89 ? 20.982 -6.154 -7.141 1.00 88.38 89 LEU A CA 1
ATOM 735 C C . LEU A 1 89 ? 20.721 -7.666 -7.086 1.00 88.38 89 LEU A C 1
ATOM 737 O O . LEU A 1 89 ? 21.639 -8.464 -7.276 1.00 88.38 89 LEU A O 1
ATOM 741 N N . TYR A 1 90 ? 19.458 -8.062 -6.908 1.00 87.62 90 TYR A N 1
ATOM 742 C CA . TYR A 1 90 ? 19.047 -9.465 -6.928 1.00 87.62 90 TYR A CA 1
ATOM 743 C C . TYR A 1 90 ? 19.289 -10.146 -8.289 1.00 87.62 90 TYR A C 1
ATOM 745 O O . TYR A 1 90 ? 19.740 -11.290 -8.319 1.00 87.62 90 TYR A O 1
ATOM 753 N N . SER A 1 91 ? 19.043 -9.464 -9.418 1.00 85.44 91 SER A N 1
ATOM 754 C CA . SER A 1 91 ? 19.404 -9.996 -10.749 1.00 85.44 91 SER A CA 1
ATOM 755 C C . SER A 1 91 ? 20.906 -10.040 -10.994 1.00 85.44 91 SER A C 1
ATOM 757 O O . SER A 1 91 ? 21.391 -11.012 -11.567 1.00 85.44 91 SER A O 1
ATOM 759 N N . ALA A 1 92 ? 21.646 -9.022 -10.550 1.00 82.38 92 ALA A N 1
ATOM 760 C CA . ALA A 1 92 ? 23.094 -8.979 -10.715 1.00 82.38 92 ALA A CA 1
ATOM 761 C C . ALA A 1 92 ? 23.767 -10.151 -9.980 1.00 82.38 92 ALA A C 1
ATOM 763 O O . ALA A 1 92 ? 24.670 -10.784 -10.523 1.00 82.38 92 ALA A O 1
ATOM 764 N N . GLY A 1 93 ? 23.260 -10.513 -8.794 1.00 83.06 93 GLY A N 1
ATOM 765 C CA . GLY A 1 93 ? 23.684 -11.713 -8.062 1.00 83.06 93 GLY A CA 1
ATOM 766 C C . GLY A 1 93 ? 23.391 -13.038 -8.783 1.00 83.06 93 GLY A C 1
ATOM 767 O O . GLY A 1 93 ? 24.023 -14.043 -8.479 1.00 83.06 93 GLY A O 1
ATOM 768 N N . GLN A 1 94 ? 22.481 -13.041 -9.761 1.00 83.38 94 GLN A N 1
ATOM 769 C CA . GLN A 1 94 ? 22.184 -14.183 -10.639 1.00 83.38 94 GLN A CA 1
ATOM 770 C C . GLN A 1 94 ? 22.925 -14.114 -11.984 1.00 83.38 94 GLN A C 1
ATOM 772 O O . GLN A 1 94 ? 22.586 -14.853 -12.904 1.00 83.38 94 GLN A O 1
ATOM 777 N N . ALA A 1 95 ? 23.915 -13.223 -12.114 1.00 78.75 95 ALA A N 1
ATOM 778 C CA . ALA A 1 95 ? 24.641 -12.952 -13.356 1.00 78.75 95 ALA A CA 1
ATOM 779 C C . ALA A 1 95 ? 23.748 -12.492 -14.531 1.00 78.75 95 ALA A C 1
ATOM 781 O O . ALA A 1 95 ? 24.134 -12.613 -15.691 1.00 78.75 95 ALA A O 1
ATOM 782 N N . ILE A 1 96 ? 22.572 -11.923 -14.237 1.00 75.00 96 ILE A N 1
ATOM 783 C CA . ILE A 1 96 ? 21.696 -11.296 -15.233 1.00 75.00 96 ILE A CA 1
ATOM 784 C C . ILE A 1 96 ? 22.075 -9.813 -15.324 1.00 75.00 96 ILE A C 1
ATOM 786 O O . ILE A 1 96 ? 21.963 -9.077 -14.338 1.00 75.00 96 ILE A O 1
ATOM 790 N N . GLY A 1 97 ? 22.535 -9.372 -16.497 1.00 62.94 97 GLY A N 1
ATOM 791 C CA . GLY A 1 97 ? 22.916 -7.980 -16.743 1.00 62.94 97 GLY A CA 1
ATOM 792 C C . GLY A 1 97 ? 21.717 -7.026 -16.714 1.00 62.94 97 GLY A C 1
ATOM 793 O O . GLY A 1 97 ? 20.585 -7.427 -16.971 1.00 62.94 97 GLY A O 1
ATOM 794 N N . PHE A 1 98 ? 21.950 -5.734 -16.440 1.00 62.62 98 PHE A N 1
ATOM 795 C CA . PHE A 1 98 ? 20.885 -4.711 -16.375 1.00 62.62 98 PHE A CA 1
ATOM 796 C C . PHE A 1 98 ? 20.033 -4.651 -17.660 1.00 62.62 98 PHE A C 1
ATOM 798 O O . PHE A 1 98 ? 18.829 -4.414 -17.587 1.00 62.62 98 PHE A O 1
ATOM 805 N N . GLY A 1 99 ? 20.647 -4.884 -18.827 1.00 62.22 99 GLY A N 1
ATOM 806 C CA . GLY A 1 99 ? 19.967 -4.909 -20.130 1.00 62.22 99 GLY A CA 1
ATOM 807 C C . GLY A 1 99 ? 19.064 -6.126 -20.356 1.00 62.22 99 GLY A C 1
ATOM 808 O O . GLY A 1 99 ? 18.143 -6.044 -21.163 1.00 62.22 99 GLY A O 1
ATOM 809 N N . ASP A 1 100 ? 19.277 -7.203 -19.598 1.00 60.81 100 ASP A N 1
ATOM 810 C CA . ASP A 1 100 ? 18.545 -8.470 -19.716 1.00 60.81 100 ASP A CA 1
ATOM 811 C C . ASP A 1 100 ? 17.437 -8.603 -18.659 1.00 60.81 100 ASP A C 1
ATOM 813 O O . ASP A 1 100 ? 16.664 -9.568 -18.657 1.00 60.81 100 ASP A O 1
ATOM 817 N N . VAL A 1 101 ? 17.329 -7.635 -17.738 1.00 68.31 101 VAL A N 1
ATOM 818 C CA . VAL A 1 101 ? 16.256 -7.625 -16.742 1.00 68.31 101 VAL A CA 1
ATOM 819 C C . VAL A 1 101 ? 14.934 -7.335 -17.442 1.00 68.31 101 VAL A C 1
ATOM 821 O O . VAL A 1 101 ? 14.659 -6.216 -17.875 1.00 68.31 101 VAL A O 1
ATOM 824 N N . GLN A 1 102 ? 14.086 -8.359 -17.517 1.00 77.12 102 GLN A N 1
ATOM 825 C CA . GLN A 1 102 ? 12.760 -8.250 -18.111 1.00 77.12 102 GLN A CA 1
ATOM 826 C C . GLN A 1 102 ? 11.952 -7.137 -17.436 1.00 77.12 102 GLN A C 1
ATOM 828 O O . GLN A 1 102 ? 11.768 -7.141 -16.215 1.00 77.12 102 GLN A O 1
ATOM 833 N N . VAL A 1 103 ? 11.412 -6.223 -18.248 1.00 81.56 103 VAL A N 1
ATOM 834 C CA . VAL A 1 103 ? 10.586 -5.093 -17.792 1.00 81.56 103 VAL A CA 1
ATOM 835 C C . VAL A 1 103 ? 9.432 -5.572 -16.907 1.00 81.56 103 VAL A C 1
ATOM 837 O O . VAL A 1 103 ? 9.179 -4.977 -15.862 1.00 81.56 103 VAL A O 1
ATOM 840 N N . ALA A 1 104 ? 8.813 -6.702 -17.258 1.00 86.19 104 ALA A N 1
ATOM 841 C CA . ALA A 1 104 ? 7.750 -7.346 -16.485 1.00 86.19 104 ALA A CA 1
ATOM 842 C C . ALA A 1 104 ? 8.129 -7.599 -15.011 1.00 86.19 104 ALA A C 1
ATOM 844 O O . ALA A 1 104 ? 7.293 -7.454 -14.122 1.00 86.19 104 ALA A O 1
ATOM 845 N N . GLY A 1 105 ? 9.401 -7.901 -14.727 1.00 87.75 105 GLY A N 1
ATOM 846 C CA . GLY A 1 105 ? 9.883 -8.122 -13.364 1.00 87.75 105 GLY A CA 1
ATOM 847 C C . GLY A 1 105 ? 9.824 -6.870 -12.484 1.00 87.75 105 GLY A C 1
ATOM 848 O O . GLY A 1 105 ? 9.554 -6.990 -11.291 1.00 87.75 105 GLY A O 1
ATOM 849 N N . PHE A 1 106 ? 10.033 -5.677 -13.052 1.00 90.94 106 PHE A N 1
ATOM 850 C CA . PHE A 1 106 ? 9.896 -4.419 -12.310 1.00 90.94 106 PHE A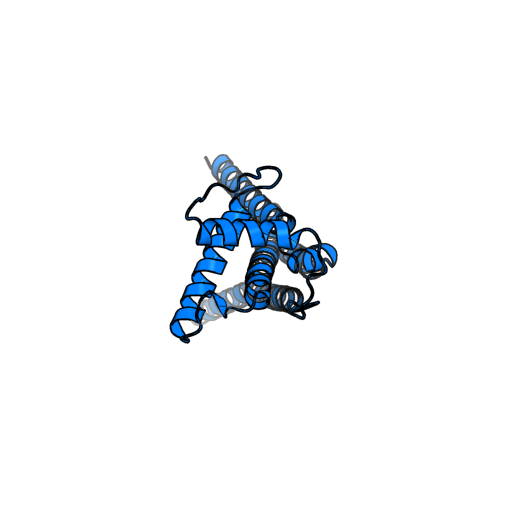 CA 1
ATOM 851 C C . PHE A 1 106 ? 8.434 -4.113 -11.988 1.00 90.94 106 PHE A C 1
ATOM 853 O O . PHE A 1 106 ? 8.137 -3.711 -10.866 1.00 90.94 106 PHE A O 1
ATOM 860 N N . TYR A 1 107 ? 7.518 -4.373 -12.927 1.00 93.31 107 TYR A N 1
ATOM 861 C CA . TYR A 1 107 ? 6.083 -4.217 -12.676 1.00 93.31 107 TYR A CA 1
ATOM 862 C C . TYR A 1 107 ? 5.609 -5.169 -11.580 1.00 93.31 107 TYR A C 1
ATOM 864 O O . TYR A 1 107 ? 4.930 -4.737 -10.657 1.00 93.31 107 TYR A O 1
ATOM 872 N N . LEU A 1 108 ? 6.043 -6.432 -11.605 1.00 93.50 108 LEU A N 1
ATOM 873 C CA . LEU A 1 108 ? 5.676 -7.404 -10.575 1.00 93.50 108 LEU A CA 1
ATOM 874 C C . LEU A 1 108 ? 6.112 -6.955 -9.170 1.00 93.50 108 LEU A C 1
ATOM 876 O O . LEU A 1 108 ? 5.314 -6.964 -8.238 1.00 93.50 108 LEU A O 1
ATOM 880 N N . TRP A 1 109 ? 7.367 -6.517 -9.022 1.00 95.00 109 TRP A N 1
ATOM 881 C CA . TRP A 1 109 ? 7.891 -6.021 -7.742 1.00 95.00 109 TRP A CA 1
ATOM 882 C C . TRP A 1 109 ? 7.231 -4.706 -7.317 1.00 95.00 109 TRP A C 1
ATOM 884 O O . TRP A 1 109 ? 6.987 -4.480 -6.129 1.00 95.00 109 TRP A O 1
ATOM 894 N N . GLY A 1 110 ? 6.903 -3.853 -8.287 1.00 95.94 110 GLY A N 1
ATOM 895 C CA . GLY A 1 110 ? 6.209 -2.604 -8.024 1.00 95.94 110 GLY A CA 1
ATOM 896 C C . GLY A 1 110 ? 4.790 -2.822 -7.521 1.00 95.94 110 GLY A C 1
ATOM 897 O O . GLY A 1 110 ? 4.442 -2.294 -6.467 1.00 95.94 110 GLY A O 1
ATOM 898 N N . ARG A 1 111 ? 4.013 -3.665 -8.205 1.00 96.69 111 ARG A N 1
ATOM 899 C CA . ARG A 1 111 ? 2.664 -4.054 -7.778 1.00 96.69 111 ARG A CA 1
ATOM 900 C C . ARG A 1 111 ? 2.694 -4.774 -6.436 1.00 96.69 111 ARG A C 1
ATOM 902 O O . ARG A 1 111 ? 1.877 -4.486 -5.570 1.00 96.69 111 ARG A O 1
ATOM 909 N N . PHE A 1 112 ? 3.676 -5.656 -6.217 1.00 97.38 112 PHE A N 1
ATOM 910 C CA . PHE A 1 112 ? 3.843 -6.343 -4.933 1.00 97.38 112 PHE A CA 1
ATOM 911 C C . PHE A 1 112 ? 4.025 -5.348 -3.782 1.00 97.38 112 PHE A C 1
ATOM 913 O O . PHE A 1 112 ? 3.477 -5.534 -2.698 1.00 97.38 112 PHE A O 1
ATOM 920 N N . THR A 1 113 ? 4.739 -4.250 -4.032 1.00 97.94 113 THR A N 1
ATOM 921 C CA . THR A 1 113 ? 4.886 -3.162 -3.060 1.00 97.94 113 THR A CA 1
ATO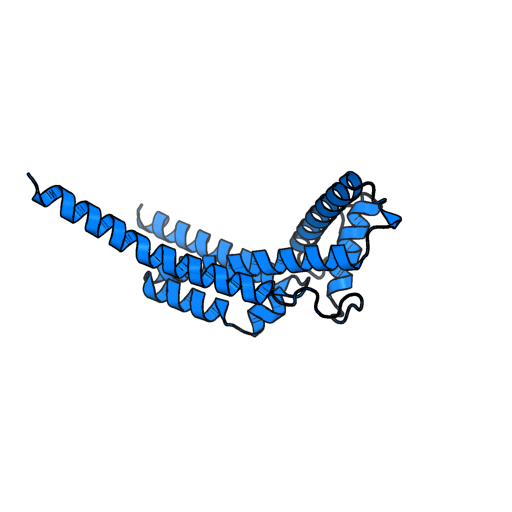M 922 C C . THR A 1 113 ? 3.539 -2.509 -2.744 1.00 97.94 113 THR A C 1
ATOM 924 O O . THR A 1 113 ? 3.215 -2.352 -1.564 1.00 9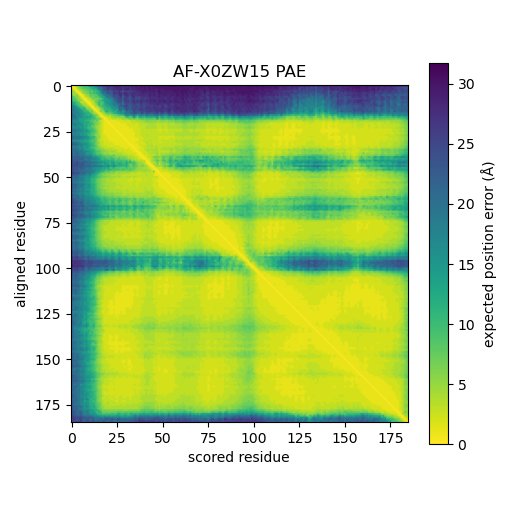7.94 113 THR A O 1
ATOM 927 N N . THR A 1 114 ? 2.716 -2.193 -3.753 1.00 97.75 114 THR A N 1
ATOM 928 C CA . THR A 1 114 ? 1.349 -1.686 -3.527 1.00 97.75 114 THR A CA 1
ATOM 929 C C . THR A 1 114 ? 0.500 -2.687 -2.742 1.00 97.75 114 THR A C 1
ATOM 931 O O . THR A 1 114 ? -0.165 -2.305 -1.780 1.00 97.75 114 THR A O 1
ATOM 934 N N . ALA A 1 115 ? 0.565 -3.976 -3.088 1.00 98.00 115 ALA A N 1
ATOM 935 C CA . ALA A 1 115 ? -0.176 -5.046 -2.426 1.00 98.00 115 ALA A CA 1
ATOM 936 C C . ALA A 1 115 ? 0.184 -5.178 -0.937 1.00 98.00 115 ALA A C 1
ATOM 938 O O . ALA A 1 115 ? -0.702 -5.338 -0.086 1.00 98.00 115 ALA A O 1
ATOM 939 N N . VAL A 1 116 ? 1.473 -5.056 -0.600 1.00 98.38 116 VAL A N 1
ATOM 940 C CA . VAL A 1 116 ? 1.949 -5.028 0.791 1.00 98.38 116 VAL A CA 1
ATOM 941 C C . VAL A 1 116 ? 1.391 -3.810 1.521 1.00 98.38 116 VAL A C 1
ATOM 943 O O . VAL A 1 116 ? 0.787 -3.977 2.581 1.00 98.38 116 VAL A O 1
ATOM 946 N N . LEU A 1 117 ? 1.515 -2.606 0.951 1.00 98.50 117 LEU A N 1
ATOM 947 C CA . LEU A 1 117 ? 0.974 -1.385 1.562 1.00 98.50 117 LEU A CA 1
ATOM 948 C C . LEU A 1 117 ? -0.542 -1.481 1.762 1.00 98.50 117 LEU A C 1
ATOM 950 O O . LEU A 1 117 ? -1.043 -1.167 2.840 1.00 98.50 117 LEU A O 1
ATOM 954 N N . GLY A 1 118 ? -1.269 -2.008 0.777 1.00 98.25 118 GLY A N 1
ATOM 955 C CA . GLY A 1 118 ? -2.710 -2.200 0.873 1.00 98.25 118 GLY A CA 1
ATOM 956 C C . GLY A 1 118 ? -3.124 -3.239 1.914 1.00 98.25 118 GLY A C 1
ATOM 957 O O . GLY A 1 118 ? -4.144 -3.072 2.579 1.00 98.25 118 GLY A O 1
ATOM 958 N N . THR A 1 119 ? -2.316 -4.279 2.118 1.00 98.50 119 THR A N 1
ATOM 959 C CA . THR A 1 119 ? -2.514 -5.248 3.209 1.00 98.50 119 THR A CA 1
ATOM 960 C C . THR A 1 119 ? -2.236 -4.606 4.566 1.00 98.50 119 THR A C 1
ATOM 962 O O . THR A 1 119 ? -2.985 -4.809 5.522 1.00 98.50 119 THR A O 1
ATOM 965 N N . MET A 1 120 ? -1.185 -3.789 4.670 1.00 98.44 120 MET A N 1
ATOM 966 C CA . MET A 1 120 ? -0.892 -3.058 5.901 1.00 98.44 120 MET A CA 1
ATOM 967 C C . MET A 1 120 ? -2.013 -2.068 6.241 1.00 98.44 120 MET A C 1
ATOM 969 O O . MET A 1 120 ? -2.364 -1.965 7.416 1.00 98.44 120 MET A O 1
ATOM 973 N N . SER A 1 121 ? -2.639 -1.423 5.247 1.00 98.56 121 SER A N 1
ATOM 974 C CA . SER A 1 121 ? -3.830 -0.582 5.445 1.00 98.56 121 SER A CA 1
ATOM 975 C C . SER A 1 121 ? -4.965 -1.338 6.138 1.00 98.56 121 SER A C 1
ATOM 977 O O . SER A 1 121 ? -5.533 -0.812 7.090 1.00 98.56 121 SER A O 1
ATOM 979 N N . VAL A 1 122 ? -5.228 -2.600 5.771 1.00 98.56 122 VAL A N 1
ATOM 980 C CA . VAL A 1 122 ? -6.204 -3.465 6.474 1.00 98.56 122 VAL A CA 1
ATOM 981 C C . VAL A 1 122 ? -5.857 -3.613 7.958 1.00 98.56 122 VAL A C 1
ATOM 983 O O . VAL A 1 122 ? -6.723 -3.486 8.828 1.00 98.56 122 VAL A O 1
ATOM 986 N N . GLY A 1 123 ? -4.577 -3.829 8.266 1.00 98.00 123 GLY A N 1
ATOM 987 C CA . GLY A 1 123 ? -4.091 -3.899 9.643 1.00 98.00 123 GLY A CA 1
ATOM 988 C C . GLY A 1 123 ? -4.264 -2.579 10.394 1.00 98.00 123 GLY A C 1
ATOM 989 O O . GLY A 1 123 ? -4.727 -2.575 11.536 1.00 98.00 123 GLY A O 1
ATOM 990 N N . LEU A 1 124 ? -3.943 -1.450 9.760 1.00 98.25 124 LEU A N 1
ATOM 991 C CA . LEU A 1 124 ? -4.126 -0.126 10.356 1.00 98.25 124 LEU A CA 1
ATOM 992 C C . LEU A 1 124 ? -5.606 0.175 10.617 1.00 98.25 124 LEU A C 1
ATOM 994 O O . LEU A 1 124 ? -5.930 0.681 11.689 1.00 98.25 124 LEU A O 1
ATOM 998 N N . THR A 1 125 ? -6.514 -0.210 9.719 1.00 98.19 125 THR A N 1
ATOM 999 C CA . THR A 1 125 ? -7.963 -0.074 9.927 1.00 98.19 125 THR A CA 1
ATOM 1000 C C . THR A 1 125 ? -8.439 -0.829 11.167 1.00 98.19 125 THR A C 1
ATOM 1002 O O . THR A 1 125 ? -9.235 -0.282 11.934 1.00 98.19 125 THR A O 1
ATOM 1005 N N . TYR A 1 126 ? -7.907 -2.030 11.435 1.00 98.00 126 TYR A N 1
ATOM 1006 C CA . TYR A 1 126 ? -8.176 -2.725 12.700 1.00 98.00 126 TYR A CA 1
ATOM 1007 C C . TYR A 1 126 ? -7.755 -1.885 13.906 1.00 98.00 126 TYR A C 1
ATOM 1009 O O . TYR A 1 126 ? -8.528 -1.735 14.855 1.00 98.00 126 TYR A O 1
ATOM 1017 N N . TRP A 1 127 ? -6.542 -1.329 13.878 1.00 97.31 127 TRP A N 1
ATOM 1018 C CA . TRP A 1 127 ? -6.037 -0.515 14.982 1.00 97.31 127 TRP A CA 1
ATOM 1019 C C . TRP A 1 127 ? -6.852 0.761 15.177 1.00 97.31 127 TRP A C 1
ATOM 1021 O O . TRP A 1 127 ? -7.117 1.119 16.323 1.00 97.31 127 TRP A O 1
ATOM 1031 N N . VAL A 1 128 ? -7.303 1.397 14.091 1.00 97.38 128 VAL A N 1
ATOM 1032 C CA . VAL A 1 128 ? -8.170 2.580 14.150 1.00 97.38 128 VAL A CA 1
ATOM 1033 C C . VAL A 1 128 ? -9.490 2.214 14.819 1.00 97.38 128 VAL A C 1
ATOM 1035 O O . VAL A 1 128 ? -9.841 2.805 15.836 1.00 97.38 128 VAL A O 1
ATOM 1038 N N . GLY A 1 129 ? -10.192 1.197 14.308 1.00 96.81 129 GLY A N 1
ATOM 1039 C CA . GLY A 1 129 ? -11.490 0.789 14.852 1.00 96.81 129 GLY A CA 1
ATOM 1040 C C . GLY A 1 129 ? -11.401 0.317 16.305 1.00 96.81 129 GLY A C 1
ATOM 1041 O O . GLY A 1 129 ? -12.255 0.664 17.117 1.00 96.81 129 GLY A O 1
ATOM 1042 N N . LYS A 1 130 ? -10.324 -0.396 16.658 1.00 95.69 130 LYS A N 1
ATOM 1043 C CA . LYS A 1 130 ? -10.043 -0.817 18.037 1.00 95.69 130 LYS A CA 1
ATOM 1044 C C . LYS A 1 130 ? -9.838 0.358 18.987 1.00 95.69 130 LYS A C 1
ATOM 1046 O O . LYS A 1 130 ? -10.188 0.234 20.156 1.00 95.69 130 LYS A O 1
ATOM 1051 N N . LYS A 1 131 ? -9.202 1.427 18.510 1.00 94.00 131 LYS A N 1
ATOM 1052 C CA . LYS A 1 131 ? -8.838 2.591 19.318 1.00 94.00 131 LYS A CA 1
ATOM 1053 C C . LYS A 1 131 ? -10.015 3.547 19.505 1.00 94.00 131 LYS A C 1
ATOM 1055 O O . LYS A 1 131 ? -10.230 4.023 20.607 1.00 94.00 131 LYS A O 1
ATOM 1060 N N . VAL A 1 132 ? -10.791 3.777 18.447 1.00 95.62 132 VAL A N 1
ATOM 1061 C CA . VAL A 1 132 ? -11.975 4.651 18.495 1.00 95.62 132 VAL A CA 1
ATOM 1062 C C . VAL A 1 132 ? -13.148 3.977 19.213 1.00 95.62 132 VAL A C 1
ATOM 1064 O O . VAL A 1 132 ? -13.907 4.646 19.906 1.00 95.62 132 VAL A O 1
ATOM 1067 N N . PHE A 1 133 ? -13.301 2.660 19.050 1.00 95.06 133 PHE A N 1
ATOM 1068 C CA . PHE A 1 133 ? -14.414 1.897 19.609 1.00 95.06 133 PHE A CA 1
ATOM 1069 C C . PHE A 1 133 ? -13.902 0.696 20.415 1.00 95.06 133 PHE A C 1
ATOM 1071 O O . PHE A 1 133 ? -13.472 0.834 21.557 1.00 95.06 133 PHE A O 1
ATOM 1078 N N . ASP A 1 134 ? -13.941 -0.502 19.830 1.00 94.25 134 ASP A N 1
ATOM 1079 C CA . ASP A 1 134 ? -13.528 -1.739 20.475 1.00 94.25 134 ASP A CA 1
ATOM 1080 C C . ASP A 1 134 ? -12.913 -2.736 19.479 1.00 94.25 134 ASP A C 1
ATOM 1082 O O . ASP A 1 134 ? -12.891 -2.547 18.259 1.00 94.25 134 ASP A O 1
ATOM 1086 N N . ARG A 1 135 ? -12.405 -3.854 20.011 1.00 94.62 135 ARG A N 1
ATOM 1087 C CA . ARG A 1 135 ? -11.738 -4.898 19.215 1.00 94.62 135 ARG A CA 1
ATOM 1088 C C . ARG A 1 135 ? -12.637 -5.521 18.143 1.00 94.62 135 ARG A C 1
ATOM 1090 O O . ARG A 1 135 ? -12.117 -5.918 17.105 1.00 94.62 135 ARG A O 1
ATOM 1097 N N . ARG A 1 136 ? -13.945 -5.651 18.387 1.00 95.19 136 ARG A N 1
ATOM 1098 C CA . ARG A 1 136 ? -14.893 -6.240 17.427 1.00 95.19 136 ARG A CA 1
ATOM 1099 C C . ARG A 1 136 ? -15.099 -5.291 16.256 1.00 95.19 136 ARG A C 1
ATOM 1101 O O . ARG A 1 136 ? -15.019 -5.736 15.116 1.00 95.19 136 ARG A O 1
ATOM 1108 N N . VAL A 1 137 ? -15.272 -3.999 16.534 1.00 96.62 137 VAL A N 1
ATOM 1109 C CA . VAL A 1 137 ? -15.381 -2.964 15.495 1.00 96.62 137 VAL A CA 1
ATOM 1110 C C . VAL A 1 137 ? -14.102 -2.898 14.660 1.00 96.62 137 VAL A C 1
ATOM 1112 O O . VAL A 1 137 ? -14.179 -2.864 13.436 1.00 96.62 137 VAL A O 1
ATOM 1115 N N . GLY A 1 138 ? -12.927 -2.986 15.294 1.00 97.00 138 GLY A N 1
ATOM 1116 C CA . GLY A 1 138 ? -11.655 -3.104 14.576 1.00 97.00 138 GLY A CA 1
ATOM 1117 C C . GLY A 1 138 ? -11.605 -4.321 13.643 1.00 97.00 138 GLY A C 1
ATOM 1118 O O . GLY A 1 138 ? -11.216 -4.193 12.484 1.00 97.00 138 GLY A O 1
ATOM 1119 N N . LEU A 1 139 ? -12.009 -5.506 14.120 1.00 97.62 139 LEU A N 1
ATOM 1120 C CA . LEU A 1 139 ? -12.010 -6.727 13.300 1.00 97.62 139 LEU A CA 1
ATOM 1121 C C . LEU A 1 139 ? -12.989 -6.629 12.126 1.00 97.62 139 LEU A C 1
ATOM 1123 O O . LEU A 1 139 ? -12.631 -7.013 11.016 1.00 97.62 139 LEU A O 1
ATOM 1127 N N . LEU A 1 140 ? -14.189 -6.086 12.349 1.00 97.75 140 LEU A N 1
ATOM 1128 C CA . LEU A 1 140 ? -15.171 -5.858 11.285 1.00 97.75 140 LEU A CA 1
ATOM 1129 C C . LEU A 1 140 ? -14.664 -4.842 10.256 1.00 97.75 140 LEU A C 1
ATOM 1131 O O . LEU A 1 140 ? -14.792 -5.080 9.060 1.00 97.75 140 LEU A O 1
ATOM 1135 N N . GLY A 1 141 ? -14.031 -3.753 10.701 1.00 97.50 141 GLY A N 1
ATOM 1136 C CA . GLY A 1 141 ? -13.432 -2.760 9.807 1.00 97.50 141 GLY A CA 1
ATOM 1137 C C . GLY A 1 141 ? -12.326 -3.352 8.930 1.00 97.50 141 GLY A C 1
ATOM 1138 O O . GLY A 1 141 ? -12.318 -3.138 7.719 1.00 97.50 141 GLY A O 1
ATOM 1139 N N . ALA A 1 142 ? -11.429 -4.150 9.516 1.00 97.88 142 ALA A N 1
ATOM 1140 C CA . ALA A 1 142 ? -10.408 -4.863 8.752 1.00 97.88 142 ALA A CA 1
ATOM 1141 C C . ALA A 1 142 ? -11.018 -5.890 7.790 1.00 97.88 142 ALA A C 1
ATOM 1143 O O . ALA A 1 142 ? -10.577 -5.981 6.649 1.00 97.88 142 ALA A O 1
ATOM 1144 N N . LEU A 1 143 ? -12.055 -6.621 8.207 1.00 98.00 143 LEU A N 1
ATOM 1145 C CA . LEU A 1 143 ? -12.762 -7.553 7.332 1.00 98.00 143 LEU A CA 1
ATOM 1146 C C . LEU A 1 143 ? -13.370 -6.822 6.125 1.00 98.00 143 LEU A C 1
ATOM 1148 O O . LEU A 1 143 ? -13.147 -7.228 4.990 1.00 98.00 143 LEU A O 1
ATOM 1152 N N . PHE A 1 144 ? -14.073 -5.710 6.342 1.00 98.19 144 PHE A N 1
ATOM 1153 C CA . PHE A 1 144 ? -14.662 -4.943 5.244 1.00 98.19 144 PHE A CA 1
ATOM 1154 C C . PHE A 1 144 ? -13.609 -4.378 4.289 1.00 98.19 144 PHE A C 1
ATOM 1156 O O . PHE A 1 144 ? -13.792 -4.466 3.077 1.00 98.19 144 PHE A O 1
ATOM 1163 N N . LEU A 1 145 ? -12.482 -3.864 4.793 1.00 98.19 145 LEU A N 1
ATOM 1164 C CA . LEU A 1 145 ? -11.416 -3.370 3.917 1.00 98.19 145 LEU A CA 1
ATOM 1165 C C . LEU A 1 145 ? -10.665 -4.504 3.197 1.00 98.19 145 LEU A C 1
ATOM 1167 O O . LEU A 1 145 ? -10.227 -4.333 2.057 1.00 98.19 145 LEU A O 1
ATOM 1171 N N . ALA A 1 146 ? -10.531 -5.673 3.829 1.00 97.88 146 ALA A N 1
ATOM 1172 C CA . ALA A 1 146 ? -9.914 -6.849 3.220 1.00 97.88 146 ALA A CA 1
ATOM 1173 C C . ALA A 1 146 ? -10.659 -7.293 1.953 1.00 97.88 146 ALA A C 1
ATOM 1175 O O . ALA A 1 146 ? -10.000 -7.628 0.970 1.00 97.88 146 ALA A O 1
ATOM 1176 N N . PHE A 1 147 ? -11.997 -7.236 1.984 1.00 97.62 147 PHE A N 1
ATOM 1177 C CA . PHE A 1 147 ? -12.901 -7.637 0.899 1.00 97.62 147 PHE A CA 1
ATOM 1178 C C . PHE A 1 147 ? -13.426 -6.471 0.043 1.00 97.62 147 PHE A C 1
ATOM 1180 O O . PHE A 1 147 ? -14.253 -6.685 -0.842 1.00 97.62 147 PHE A O 1
ATOM 1187 N N . SER A 1 148 ? -12.968 -5.240 0.281 1.00 97.75 148 SER A N 1
ATOM 1188 C CA . SER A 1 148 ? -13.331 -4.094 -0.554 1.00 97.75 148 SER A CA 1
ATOM 1189 C C . SER A 1 148 ? -12.733 -4.266 -1.949 1.00 97.75 148 SER A C 1
ATOM 1191 O O . SER A 1 148 ? -11.521 -4.136 -2.115 1.00 97.75 148 SER A O 1
ATOM 1193 N N . LEU A 1 149 ? -13.581 -4.560 -2.941 1.00 96.00 149 LEU A N 1
ATOM 1194 C CA . LEU A 1 149 ? -13.150 -4.830 -4.317 1.00 96.00 149 LEU A CA 1
ATOM 1195 C C . LEU A 1 149 ? -12.331 -3.678 -4.896 1.00 96.00 149 LEU A C 1
ATOM 1197 O O . LEU A 1 149 ? -11.269 -3.933 -5.445 1.00 96.00 149 LEU A O 1
ATOM 1201 N N . LEU A 1 150 ? -12.769 -2.435 -4.677 1.00 96.75 150 LEU A N 1
ATOM 1202 C CA . LEU A 1 150 ? -12.052 -1.242 -5.129 1.00 96.75 150 LEU A CA 1
ATOM 1203 C C . LEU A 1 150 ? -10.640 -1.186 -4.538 1.00 96.75 150 LEU A C 1
ATOM 1205 O O . LEU A 1 150 ? -9.660 -1.073 -5.258 1.00 96.75 150 LEU A O 1
ATOM 1209 N N . HIS A 1 151 ? -10.512 -1.358 -3.219 1.00 97.69 151 HIS A N 1
ATOM 1210 C CA . HIS A 1 151 ? -9.197 -1.306 -2.584 1.00 97.69 151 HIS A CA 1
ATOM 1211 C C . HIS A 1 151 ? -8.314 -2.495 -3.000 1.00 97.69 151 HIS A C 1
ATOM 1213 O O . HIS A 1 151 ? -7.089 -2.364 -3.046 1.00 97.69 151 HIS A O 1
ATOM 1219 N N . VAL A 1 152 ? -8.896 -3.673 -3.247 1.00 97.25 152 VAL A N 1
ATOM 1220 C CA . VAL A 1 152 ? -8.156 -4.832 -3.765 1.00 97.25 152 VAL A CA 1
ATOM 1221 C C . VAL A 1 152 ? -7.655 -4.539 -5.175 1.00 97.25 152 VAL A C 1
ATOM 1223 O O . VAL A 1 152 ? -6.468 -4.724 -5.416 1.00 97.25 152 VAL A O 1
ATOM 1226 N N . GLU A 1 153 ? -8.509 -4.038 -6.064 1.00 95.81 153 GLU A N 1
ATOM 1227 C CA . GLU A 1 153 ? -8.158 -3.641 -7.429 1.00 95.81 153 GLU A CA 1
ATOM 1228 C C . GLU A 1 153 ? -7.055 -2.574 -7.441 1.00 95.81 153 GLU A C 1
ATOM 1230 O O . GLU A 1 153 ? -5.999 -2.806 -8.022 1.00 95.81 153 GLU A O 1
ATOM 1235 N N . ASP A 1 154 ? -7.210 -1.485 -6.687 1.00 96.06 154 ASP A N 1
ATOM 1236 C CA . ASP A 1 154 ? -6.190 -0.430 -6.603 1.00 96.06 154 ASP A CA 1
ATOM 1237 C C . ASP A 1 154 ? -4.856 -0.954 -6.037 1.00 96.06 154 ASP A C 1
ATOM 1239 O O . ASP A 1 154 ? -3.781 -0.457 -6.369 1.00 96.06 154 ASP A O 1
ATOM 1243 N N . SER A 1 155 ? -4.890 -2.005 -5.205 1.00 96.88 155 SER A N 1
ATOM 1244 C CA . SER A 1 155 ? -3.672 -2.638 -4.671 1.00 96.88 155 SER A CA 1
ATOM 1245 C C . SER A 1 155 ? -2.890 -3.434 -5.721 1.00 96.88 155 SER A C 1
ATOM 1247 O O . SER A 1 155 ? -1.750 -3.810 -5.450 1.00 96.88 155 SER A O 1
ATOM 1249 N N . HIS A 1 156 ? -3.482 -3.700 -6.889 1.00 96.25 156 HIS A N 1
ATOM 1250 C CA . HIS A 1 156 ? -2.831 -4.380 -8.008 1.00 96.25 156 HIS A CA 1
ATOM 1251 C C . HIS A 1 156 ? -2.129 -3.420 -8.967 1.00 96.25 156 HIS A C 1
ATOM 1253 O O . HIS A 1 156 ? -1.373 -3.883 -9.820 1.00 96.25 156 HIS A O 1
ATOM 1259 N N . TYR A 1 157 ? -2.339 -2.110 -8.831 1.00 96.06 157 TYR A N 1
ATOM 1260 C CA . TYR A 1 157 ? -1.736 -1.117 -9.708 1.00 96.06 157 TYR A CA 1
ATOM 1261 C C . TYR A 1 157 ? -0.574 -0.384 -9.033 1.00 96.06 157 TYR A C 1
ATOM 1263 O O . TYR A 1 157 ? -0.513 -0.183 -7.818 1.00 96.06 157 TYR A O 1
ATOM 1271 N N . ILE A 1 158 ? 0.396 0.043 -9.837 1.00 96.06 158 ILE A N 1
ATOM 1272 C CA . ILE A 1 158 ? 1.461 0.954 -9.403 1.00 96.06 158 ILE A CA 1
ATOM 1273 C C . ILE A 1 158 ? 0.928 2.393 -9.464 1.00 96.06 158 ILE A C 1
ATOM 1275 O O . ILE A 1 158 ? 1.327 3.175 -10.324 1.00 96.06 158 ILE A O 1
ATOM 1279 N N . THR A 1 159 ? 0.022 2.736 -8.545 1.00 94.69 159 THR A N 1
ATOM 1280 C CA . THR A 1 159 ? -0.576 4.077 -8.407 1.00 94.69 159 THR A CA 1
ATOM 1281 C C . THR A 1 159 ? -0.430 4.609 -6.973 1.00 94.69 159 THR A C 1
ATOM 1283 O O . THR A 1 159 ? -0.163 3.835 -6.046 1.00 94.69 159 THR A O 1
ATOM 1286 N N . PRO A 1 160 ? -0.521 5.937 -6.755 1.00 94.38 160 PRO A N 1
ATOM 1287 C CA . PRO A 1 160 ? -0.326 6.528 -5.433 1.00 94.38 160 PRO A CA 1
ATOM 1288 C C . PRO A 1 160 ? -1.536 6.388 -4.494 1.00 94.38 160 PRO A C 1
ATOM 1290 O O . PRO A 1 160 ? -1.400 6.733 -3.319 1.00 94.38 160 PRO A O 1
ATOM 1293 N N . ASP A 1 161 ? -2.684 5.885 -4.951 1.00 95.38 161 ASP A N 1
ATOM 1294 C CA . ASP A 1 161 ? -3.945 5.858 -4.190 1.00 95.38 161 ASP A CA 1
ATOM 1295 C C . ASP A 1 161 ? -3.830 5.042 -2.896 1.00 95.38 161 ASP A C 1
ATOM 1297 O O . ASP A 1 161 ? -4.011 5.564 -1.791 1.00 95.38 161 ASP A O 1
ATOM 1301 N N . VAL A 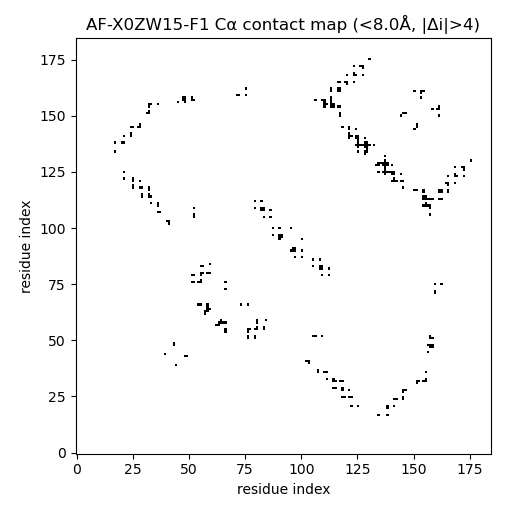1 162 ? -3.427 3.773 -3.016 1.00 97.38 162 VAL A N 1
ATOM 1302 C CA . VAL A 1 162 ? -3.243 2.870 -1.869 1.00 97.38 162 VAL A CA 1
ATOM 1303 C C . VAL A 1 162 ? -2.126 3.342 -0.927 1.00 97.38 162 VAL A C 1
ATOM 1305 O O . VAL A 1 162 ? -2.366 3.393 0.284 1.00 97.38 162 VAL A O 1
ATOM 1308 N N . PRO A 1 163 ? -0.927 3.738 -1.409 1.00 97.06 163 PRO A N 1
ATOM 1309 C CA . PRO A 1 163 ? 0.093 4.356 -0.561 1.00 97.06 163 PRO A CA 1
ATOM 1310 C C . PRO A 1 163 ? -0.412 5.592 0.193 1.00 97.06 163 PRO A C 1
ATOM 1312 O O . PRO A 1 163 ? -0.107 5.766 1.373 1.00 97.06 163 PRO A O 1
ATOM 1315 N N . THR A 1 164 ? -1.207 6.443 -0.456 1.00 96.62 164 THR A N 1
ATOM 1316 C CA . THR A 1 164 ? -1.744 7.661 0.166 1.00 96.62 164 THR A CA 1
ATOM 1317 C C . THR A 1 164 ? -2.744 7.312 1.263 1.00 96.62 164 THR A C 1
ATOM 1319 O O . THR A 1 164 ? -2.627 7.826 2.378 1.00 96.62 164 THR A O 1
ATOM 1322 N N . ALA A 1 165 ? -3.662 6.377 1.002 1.00 96.75 165 ALA A N 1
ATOM 1323 C CA . ALA A 1 165 ? -4.583 5.857 2.011 1.00 96.75 165 ALA A CA 1
ATOM 1324 C C . ALA A 1 165 ? -3.838 5.237 3.209 1.00 96.75 165 ALA A C 1
ATOM 1326 O O . ALA A 1 165 ? -4.196 5.487 4.361 1.00 96.75 165 ALA A O 1
ATOM 1327 N N . PHE A 1 166 ? -2.761 4.490 2.955 1.00 98.25 166 PHE A N 1
ATOM 1328 C CA . PHE A 1 166 ? -1.906 3.914 3.995 1.00 98.25 166 PHE A CA 1
ATOM 1329 C C . PHE A 1 166 ? -1.295 4.988 4.911 1.00 98.25 166 PHE A C 1
ATOM 1331 O O . PHE A 1 166 ? -1.447 4.924 6.135 1.00 98.25 166 PHE A O 1
ATOM 1338 N N . PHE A 1 167 ? -0.645 6.010 4.343 1.00 97.81 167 PHE A N 1
ATOM 1339 C CA . PHE A 1 167 ? -0.052 7.092 5.139 1.00 97.81 167 PHE A CA 1
ATOM 1340 C C . PHE A 1 167 ? -1.109 7.961 5.837 1.00 97.81 167 PHE A C 1
ATOM 1342 O O . PHE A 1 167 ? -0.877 8.423 6.959 1.00 97.81 167 PHE A O 1
ATOM 1349 N N . ALA A 1 168 ? -2.288 8.134 5.237 1.00 97.62 168 ALA A N 1
ATOM 1350 C CA . ALA A 1 168 ? -3.418 8.794 5.885 1.00 97.62 168 ALA A CA 1
ATOM 1351 C C . ALA A 1 168 ? -3.893 8.018 7.128 1.00 97.62 168 ALA A C 1
ATOM 1353 O O . ALA A 1 168 ? -4.087 8.619 8.186 1.00 97.62 168 ALA A O 1
ATOM 1354 N N . LEU A 1 169 ? -3.992 6.684 7.049 1.00 97.94 169 LEU A N 1
ATOM 1355 C CA . LEU A 1 169 ? -4.334 5.832 8.196 1.00 97.94 169 LEU A CA 1
ATOM 1356 C C . LEU A 1 169 ? -3.280 5.901 9.308 1.00 97.94 169 LEU A C 1
ATOM 1358 O O . LEU A 1 169 ? -3.644 5.983 10.482 1.00 97.94 169 LEU A O 1
ATOM 1362 N N . ILE A 1 170 ? -1.985 5.915 8.962 1.00 98.06 170 ILE A N 1
ATOM 1363 C CA . ILE A 1 170 ? -0.905 6.134 9.941 1.00 98.06 170 ILE A CA 1
ATOM 1364 C C . ILE A 1 170 ? -1.091 7.480 10.636 1.00 98.06 170 ILE A C 1
ATOM 1366 O O . ILE A 1 170 ? -1.059 7.551 11.865 1.00 98.06 170 ILE A O 1
ATOM 1370 N N . THR A 1 171 ? -1.291 8.538 9.852 1.00 97.38 171 THR A N 1
ATOM 1371 C CA . THR A 1 171 ? -1.449 9.900 10.369 1.00 97.38 171 THR A CA 1
ATOM 1372 C C . THR A 1 171 ? -2.616 9.956 11.344 1.00 97.38 171 THR A C 1
ATOM 1374 O O . THR A 1 171 ? -2.455 10.411 12.474 1.00 97.38 171 THR A O 1
ATOM 1377 N N . PHE A 1 172 ? -3.758 9.383 10.960 1.00 97.06 172 PHE A N 1
ATOM 1378 C CA . PHE A 1 172 ? -4.942 9.321 11.805 1.00 97.06 172 PHE A CA 1
ATOM 1379 C C . PHE A 1 172 ? -4.700 8.546 13.110 1.00 97.06 172 PHE A C 1
ATOM 1381 O O . PHE A 1 172 ? -5.045 9.023 14.191 1.00 97.06 172 PHE A O 1
ATOM 1388 N N . LEU A 1 173 ? -4.035 7.388 13.044 1.00 96.44 173 LEU A N 1
ATOM 1389 C CA . LEU A 1 173 ? -3.668 6.605 14.231 1.00 96.44 173 LEU A CA 1
ATOM 1390 C C . LEU A 1 173 ? -2.751 7.361 15.191 1.00 96.44 173 LEU A C 1
ATOM 1392 O O . LEU A 1 173 ? -2.920 7.271 16.415 1.00 96.44 173 LEU A O 1
ATOM 1396 N N . ILE A 1 174 ? -1.773 8.089 14.654 1.00 96.12 174 ILE A N 1
ATOM 1397 C CA . ILE A 1 174 ? -0.865 8.911 15.454 1.00 96.12 174 ILE A CA 1
ATOM 1398 C C . ILE A 1 174 ? -1.645 10.057 16.102 1.00 96.12 174 ILE A C 1
ATOM 1400 O O . ILE A 1 174 ? -1.518 10.244 17.311 1.00 96.12 174 ILE A O 1
ATOM 1404 N N . SER A 1 175 ? -2.504 10.757 15.355 1.00 96.19 175 SER A N 1
ATOM 1405 C CA . SER A 1 175 ? -3.360 11.826 15.890 1.00 96.19 175 SER A CA 1
ATOM 1406 C C . SER A 1 175 ? -4.235 11.339 17.046 1.00 96.19 175 SER A C 1
ATOM 1408 O O . SER A 1 175 ? -4.221 11.948 18.115 1.00 96.19 175 SER A O 1
ATOM 1410 N N . LEU A 1 176 ? -4.910 10.193 16.892 1.00 94.56 176 LEU A N 1
ATOM 1411 C CA . LEU A 1 176 ? -5.685 9.578 17.978 1.00 94.56 176 LEU A CA 1
ATOM 1412 C C . LEU A 1 176 ? -4.806 9.249 19.194 1.00 94.56 176 LEU A C 1
ATOM 1414 O O . LEU A 1 176 ? -5.229 9.386 20.337 1.00 94.56 176 LEU A O 1
ATOM 1418 N N . SER A 1 177 ? -3.567 8.808 18.964 1.00 91.56 177 SER A N 1
ATOM 1419 C CA . SER A 1 177 ? -2.632 8.460 20.044 1.00 91.56 177 SER A CA 1
ATOM 1420 C C . SER A 1 177 ? -2.094 9.670 20.796 1.00 91.56 177 SER A C 1
ATOM 1422 O O . SER A 1 177 ? -1.717 9.541 21.960 1.00 91.56 177 SER A O 1
ATOM 1424 N N . ILE A 1 178 ? -2.035 10.827 20.142 1.00 93.88 178 ILE A N 1
ATOM 1425 C CA . ILE A 1 178 ? -1.672 12.092 20.778 1.00 93.88 178 ILE A CA 1
ATOM 1426 C C . ILE A 1 178 ? -2.846 12.611 21.613 1.00 93.88 178 ILE A C 1
ATOM 1428 O O . ILE A 1 178 ? -2.616 13.028 22.744 1.00 93.88 178 ILE A O 1
ATOM 1432 N N . LEU A 1 179 ? -4.082 12.526 21.105 1.00 92.62 179 LEU A N 1
ATOM 1433 C CA . LEU A 1 179 ? -5.285 12.966 21.825 1.00 92.62 179 LEU A CA 1
ATOM 1434 C C . LEU A 1 179 ? -5.463 12.233 23.163 1.00 92.62 179 LEU A C 1
ATOM 1436 O O . LEU A 1 179 ? -5.531 12.885 24.199 1.00 92.62 179 LEU A O 1
ATOM 1440 N N . GLU A 1 180 ? -5.401 10.898 23.174 1.00 88.31 180 GLU A N 1
ATOM 1441 C CA . GLU A 1 180 ? -5.512 10.106 24.416 1.00 88.31 180 GLU A CA 1
ATOM 1442 C C . GLU A 1 180 ? -4.445 10.472 25.465 1.00 88.31 180 GLU A C 1
ATOM 1444 O O . GLU A 1 180 ? -4.706 10.476 26.668 1.00 88.31 180 GLU A O 1
ATOM 1449 N N . LYS A 1 181 ? -3.219 10.776 25.013 1.00 84.12 181 LYS A N 1
ATOM 1450 C CA . LYS A 1 181 ? -2.114 11.198 25.891 1.00 84.12 181 LYS A CA 1
ATOM 1451 C C . LYS A 1 181 ? -2.271 12.633 26.394 1.00 84.12 181 LYS A C 1
ATOM 1453 O O . LYS A 1 181 ? -1.713 12.967 27.436 1.00 84.12 181 LYS A O 1
ATOM 1458 N N . GLY A 1 182 ? -2.954 13.482 25.631 1.00 75.38 182 GLY A N 1
ATOM 1459 C CA . GLY A 1 182 ? -3.269 14.856 26.011 1.00 75.38 182 GLY A CA 1
ATOM 1460 C C . GLY A 1 182 ? -4.346 14.921 27.090 1.00 75.38 182 GLY A C 1
ATOM 1461 O O . GLY A 1 182 ? -4.225 15.730 27.997 1.00 75.38 182 GLY A O 1
ATOM 1462 N N . GLU A 1 183 ? -5.337 14.030 27.036 1.00 67.75 183 GLU A N 1
ATOM 1463 C CA . GLU A 1 183 ? -6.411 13.929 28.039 1.00 67.75 183 GLU A CA 1
ATOM 1464 C C . GLU A 1 183 ? -5.956 13.326 29.378 1.00 67.75 183 GLU A C 1
ATOM 1466 O O . GLU A 1 183 ? -6.639 13.464 30.389 1.00 67.75 183 GLU A O 1
ATOM 1471 N N . THR A 1 184 ? -4.812 12.636 29.403 1.00 60.56 184 THR A N 1
ATOM 1472 C CA . THR A 1 184 ? -4.253 12.012 30.616 1.00 60.56 184 THR A CA 1
ATOM 1473 C C . THR A 1 184 ? -3.292 12.916 31.400 1.00 60.56 184 THR A C 1
ATOM 1475 O O . THR A 1 184 ? -2.735 12.466 32.405 1.00 60.56 184 THR A O 1
ATOM 1478 N N . LYS A 1 185 ? -3.089 14.165 30.965 1.00 47.75 185 LYS A N 1
ATOM 1479 C CA . LYS A 1 185 ? -2.332 15.200 31.686 1.00 47.75 185 LYS A CA 1
ATOM 1480 C C . LYS A 1 185 ? -3.268 16.239 32.282 1.00 47.75 185 LYS A C 1
ATOM 1482 O O . LYS A 1 185 ? -2.956 16.683 33.406 1.00 47.75 185 LYS A O 1
#

Radius of gyration: 20.71 Å; Cα contacts (8 Å, |Δi|>4): 188; chains: 1; bounding box: 40×41×67 Å

Solvent-accessible surface area (backbone atoms only — not comparable to full-atom values): 9980 Å² total; per-residue (Å²): 123,77,74,65,56,59,59,52,54,54,50,55,55,66,61,43,52,66,54,53,52,50,50,52,46,45,51,52,27,35,47,64,21,55,60,68,48,63,65,62,61,84,51,82,80,62,84,60,32,58,61,43,52,53,43,20,52,44,25,73,73,71,70,47,83,68,70,91,59,78,90,54,78,58,66,59,36,53,53,45,29,52,52,48,50,51,54,46,55,58,35,48,77,69,76,42,51,83,90,70,59,57,68,56,59,52,51,42,55,40,17,49,50,31,14,51,41,39,28,49,35,25,56,47,39,22,54,44,30,32,69,80,67,36,66,65,53,3,51,52,45,20,49,53,51,41,69,30,62,67,58,38,54,50,8,45,35,51,58,64,65,41,58,49,54,32,54,49,50,51,50,52,49,50,53,55,57,48,50,61,59,57,76,75,109

Secondary structure (DSSP, 8-state):
-THHHHHHHHHHHHHHHHHHHHHHHHHHHHHHHHTTTTTTTTS---SSHHHHHHHHHHHHHH-----S--SS-HHHHHHHHHHHHHHHHHHHTTT--GGGS-HHHHHHHHHHHHHHHHHHHHHHHHHHHHHHS-HHHHHHHHHHHHT-HHHHHHTTSS-SHHHHHHHHHHHHHHHHHHHHHHHT-